Protein 3ISW (pdb70)

Solvent-accessible surface area: 10944 Å² total; per-residue (Å²): 83,25,5,121,112,0,134,29,33,27,86,0,11,105,145,9,68,6,37,73,82,10,111,8,52,6,123,18,117,111,25,45,49,16,3,1,13,0,18,0,77,6,73,16,150,15,126,29,56,16,104,51,96,154,112,9,30,11,6,3,32,4,28,2,106,88,57,28,102,2,71,0,20,0,64,2,49,127,97,79,3,51,123,16,67,26,99,0,62,5,62,80,132,97,16,4,104,84,0,124,27,28,22,61,0,16,105,138,14,72,7,33,85,70,5,92,8,19,0,98,35,133,122,18,54,102,66,19,15,29,1,8,0,38,5,52,10,49,7,111,37,68,71,107,118,98,210,81,44,9,4,5,6,29,3,37,2,125,92,62,33,105,5,67,0,12,0,20,9,89,76,66,82,3,52,116,13,56,27,105,0,62,9,66,69,91,149,167,183,140,197,101,56,57,79,13,120,17,33,15,4,47,14,75,91

Secondary structure (DSSP, 8-state):
--GGG-EEESGGGT-EETTB-EEEEEE-TTT-SEEEEEEEEESS-EEEEEEE-TTS-EEEEEEE-S-EEEEEEEEETTEEPTT-SEEEEEE--/--GGG-EEE-GGGT-EETTB-EEEEEE-BTB-SS-EEEEEEESS-EEEEEEEETTTEEEEEEEE-S-EEEEEEEEETTEEPTTPSEEEEEE---/------EEEEEEEEE---

Nearest PDB structures (foldseek):
  2w0p-assembly1_A  TM=9.866E-01  e=2.275E-15  Homo sapiens
  4p3w-assembly2_B  TM=9.809E-01  e=6.165E-15  Homo sapiens
  2j3s-assembly2_B  TM=9.577E-01  e=4.784E-14  Homo sapiens
  2j3s-assembly1_A  TM=9.585E-01  e=2.384E-13  Homo sapiens
  2bp3-assembly2_B  TM=9.503E-01  e=1.391E-10  Homo sapiens

Radius of gyration: 18.21 Å; Cα contacts (8 Å, |Δi|>4): 568; chains: 3; bounding box: 31×63×41 Å

Structure (mmCIF, N/CA/C/O backbone):
data_3ISW
#
_entry.id   3ISW
#
_cell.length_a   74.152
_cell.length_b   74.152
_cell.length_c   289.063
_cell.angle_alpha   90.000
_cell.angle_beta   90.000
_cell.angle_gamma   120.000
#
_symmetry.space_group_name_H-M   'P 65 2 2'
#
loop_
_entity.id
_entity.type
_entity.pdbx_description
1 polymer Filamin-A
2 polymer 'Cystic fibrosis transmembrane conductance regulator'
3 water water
#
loop_
_atom_site.group_PDB
_atom_site.id
_atom_site.type_symbol
_atom_site.label_atom_id
_atom_site.label_alt_id
_atom_site.label_comp_id
_atom_site.label_asym_id
_atom_site.label_entity_id
_atom_site.label_seq_id
_atom_site.pdbx_PDB_ins_code
_atom_site.Cartn_x
_atom_site.Cartn_y
_atom_site.Cartn_z
_atom_site.occupancy
_atom_site.B_iso_or_equiv
_atom_site.auth_seq_id
_atom_site.auth_comp_id
_atom_site.auth_asym_id
_atom_site.auth_atom_id
_atom_site.pdbx_PDB_model_num
ATOM 1 N N . GLY A 1 6 ? -12.933 -2.170 16.499 1.00 89.91 2236 GLY A N 1
ATOM 2 C CA . GLY A 1 6 ? -12.414 -2.044 15.097 1.00 90.10 2236 GLY A CA 1
ATOM 3 C C . GLY A 1 6 ? -13.398 -2.469 14.002 1.00 89.97 2236 GLY A C 1
ATOM 4 O O . GLY A 1 6 ? -14.413 -3.143 14.277 1.00 89.98 2236 GLY A O 1
ATOM 5 N N . GLY A 1 7 ? -13.090 -2.079 12.757 1.00 89.39 2237 GLY A N 1
ATOM 6 C CA . GLY A 1 7 ? -13.890 -2.450 11.578 1.00 88.11 2237 GLY A CA 1
ATOM 7 C C . GLY A 1 7 ? -14.628 -1.303 10.887 1.00 87.39 2237 GLY A C 1
ATOM 8 O O . GLY A 1 7 ? -14.974 -1.412 9.712 1.00 87.30 2237 GLY A O 1
ATOM 9 N N . ALA A 1 8 ? -14.856 -0.201 11.610 1.00 86.50 2238 ALA A N 1
ATOM 10 C CA . ALA A 1 8 ? -15.662 0.939 11.129 1.00 85.61 2238 ALA A CA 1
ATOM 11 C C . ALA A 1 8 ? -15.225 1.574 9.804 1.00 85.15 2238 ALA A C 1
ATOM 12 O O . ALA A 1 8 ? -16.026 2.229 9.131 1.00 85.36 2238 ALA A O 1
ATOM 14 N N . HIS A 1 9 ? -13.965 1.392 9.433 1.00 84.31 2239 HIS A N 1
ATOM 15 C CA . HIS A 1 9 ? -13.436 2.021 8.244 1.00 83.57 2239 HIS A CA 1
ATOM 16 C C . HIS A 1 9 ? -13.972 1.363 6.968 1.00 82.35 2239 HIS A C 1
ATOM 17 O O . HIS A 1 9 ? -13.846 1.927 5.881 1.00 82.76 2239 HIS A O 1
ATOM 24 N N . LYS A 1 10 ? -14.590 0.191 7.107 1.00 80.59 2240 LYS A N 1
ATOM 25 C CA . LYS A 1 10 ? -15.145 -0.559 5.968 1.00 78.83 2240 LYS A CA 1
ATOM 26 C C . LYS A 1 10 ? -16.638 -0.297 5.758 1.00 77.46 2240 LYS A C 1
ATOM 27 O O . LYS A 1 10 ? -17.313 -0.991 4.986 1.00 77.96 2240 LYS A O 1
ATOM 33 N N . VAL A 1 11 ? -17.150 0.710 6.448 1.00 75.20 2241 VAL A N 1
ATOM 34 C CA . VAL A 1 11 ? -18.555 1.037 6.399 1.00 73.20 2241 VAL A CA 1
ATOM 35 C C . VAL A 1 11 ? -18.726 2.363 5.667 1.00 72.38 2241 VAL A C 1
ATOM 36 O O . VAL A 1 11 ? -17.988 3.307 5.907 1.00 72.64 2241 VAL A O 1
ATOM 40 N N . ARG A 1 12 ? -19.698 2.444 4.774 1.00 71.17 2242 ARG A N 1
ATOM 41 C CA . ARG A 1 12 ? -19.920 3.674 4.017 1.00 69.85 2242 ARG A CA 1
ATOM 42 C C . ARG A 1 12 ? -21.332 4.158 4.195 1.00 68.45 2242 ARG A C 1
ATOM 43 O O . ARG A 1 12 ? -22.234 3.368 4.399 1.00 68.57 2242 ARG A O 1
ATOM 51 N N . ALA A 1 13 ? -21.544 5.454 4.100 1.00 66.93 2243 ALA A N 1
ATOM 52 C CA . ALA A 1 13 ? -22.907 5.938 4.128 1.00 65.63 2243 ALA A CA 1
ATOM 53 C C . ALA A 1 13 ? -23.086 7.035 3.110 1.00 65.05 2243 ALA A C 1
ATOM 54 O O . ALA A 1 13 ? -22.121 7.718 2.759 1.00 64.87 2243 ALA A O 1
ATOM 56 N N . GLY A 1 14 ? -24.314 7.216 2.640 1.00 64.09 2244 GLY A N 1
ATOM 57 C CA . GLY A 1 14 ? -24.590 8.313 1.752 1.00 63.83 2244 GLY A CA 1
ATOM 58 C C . GLY A 1 14 ? -26.054 8.514 1.495 1.00 63.97 2244 GLY A C 1
ATOM 59 O O . GLY A 1 14 ? -26.885 7.663 1.831 1.00 64.21 2244 GLY A O 1
ATOM 60 N N . GLY A 1 15 ? -26.382 9.638 0.879 1.00 63.60 2245 GLY A N 1
ATOM 61 C CA . GLY A 1 15 ? -27.761 9.892 0.571 1.00 63.82 2245 GLY A CA 1
ATOM 62 C C . GLY A 1 15 ? -28.151 11.266 1.027 1.00 64.05 2245 GLY A C 1
ATOM 63 O O . GLY A 1 15 ? -27.434 11.866 1.828 1.00 64.17 2245 GLY A O 1
ATOM 64 N N . PRO A 1 16 ? -29.283 11.776 0.505 1.00 64.35 2246 PRO A N 1
ATOM 65 C CA . PRO A 1 16 ? -29.718 13.167 0.716 1.00 64.99 2246 PRO A CA 1
ATOM 66 C C . PRO A 1 16 ? -29.860 13.595 2.179 1.00 65.21 2246 PRO A C 1
ATOM 67 O O . PRO A 1 16 ? -29.745 14.779 2.476 1.00 65.55 2246 PRO A O 1
ATOM 71 N N . GLY A 1 17 ? -30.101 12.639 3.073 1.00 65.48 2247 GLY A N 1
ATOM 72 C CA . GLY A 1 17 ? -30.267 12.919 4.502 1.00 65.50 2247 GLY A CA 1
ATOM 73 C C . GLY A 1 17 ? -28.950 13.199 5.204 1.00 65.84 2247 GLY A C 1
ATOM 74 O O . GLY A 1 17 ? -28.920 13.566 6.393 1.00 65.67 2247 GLY A O 1
ATOM 75 N N . LEU A 1 18 ? -27.857 13.029 4.472 1.00 65.87 2248 LEU A N 1
ATOM 76 C CA . LEU A 1 18 ? -26.553 13.301 5.019 1.00 66.12 2248 LEU A CA 1
ATOM 77 C C . LEU A 1 18 ? -26.006 14.584 4.419 1.00 66.82 2248 LEU A C 1
ATOM 78 O O . LEU A 1 18 ? -24.801 14.872 4.503 1.00 66.78 2248 LEU A O 1
ATOM 83 N N . GLU A 1 19 ? -26.899 15.359 3.813 1.00 67.49 2249 GLU A N 1
ATOM 84 C CA . GLU A 1 19 ? -26.481 16.558 3.120 1.00 68.62 2249 GLU A CA 1
ATOM 85 C C . GLU A 1 19 ? -27.333 17.772 3.402 1.00 68.18 2249 GLU A C 1
ATOM 86 O O . GLU A 1 19 ? -26.804 18.848 3.624 1.00 68.11 2249 GLU A O 1
ATOM 92 N N . ARG A 1 20 ? -28.644 17.596 3.375 1.00 68.44 2250 ARG A N 1
ATOM 93 C CA . ARG A 1 20 ? -29.577 18.633 3.798 1.00 69.01 2250 ARG A CA 1
ATOM 94 C C . ARG A 1 20 ? -30.861 17.929 4.238 1.00 69.24 2250 ARG A C 1
ATOM 95 O O . ARG A 1 20 ? -31.045 16.755 3.945 1.00 69.33 2250 ARG A O 1
ATOM 103 N N . ALA A 1 21 ? -31.724 18.623 4.972 1.00 69.67 2251 ALA A N 1
ATOM 104 C CA . ALA A 1 21 ? -33.047 18.100 5.310 1.00 70.40 2251 ALA A CA 1
ATOM 105 C C . ALA A 1 21 ? -33.976 19.269 5.539 1.00 71.08 2251 ALA A C 1
ATOM 106 O O . ALA A 1 21 ? -33.558 20.424 5.445 1.00 71.10 2251 ALA A O 1
ATOM 108 N N . GLU A 1 22 ? -35.228 18.982 5.853 1.00 71.87 2252 GLU A N 1
ATOM 109 C CA . GLU A 1 22 ? -36.177 20.056 6.062 1.00 73.84 2252 GLU A CA 1
ATOM 110 C C . GLU A 1 22 ? -37.151 19.704 7.186 1.00 73.19 2252 GLU A C 1
ATOM 111 O O . GLU A 1 22 ? -37.591 18.556 7.304 1.00 73.05 2252 GLU A O 1
ATOM 117 N N . ALA A 1 23 ? -37.462 20.703 8.008 1.00 73.10 2253 ALA A N 1
ATOM 118 C CA . ALA A 1 23 ? -38.266 20.513 9.209 1.00 73.34 2253 ALA A CA 1
ATOM 119 C C . ALA A 1 23 ? -39.619 19.868 8.924 1.00 73.37 2253 ALA A C 1
ATOM 120 O O . ALA A 1 23 ? -40.330 20.280 8.006 1.00 73.70 2253 ALA A O 1
ATOM 122 N N . GLY A 1 24 ? -39.958 18.848 9.713 1.00 73.19 2254 GLY A N 1
ATOM 123 C CA . GLY A 1 24 ? -41.214 18.109 9.557 1.00 72.68 2254 GLY A CA 1
ATOM 124 C C . GLY A 1 24 ? -41.170 17.096 8.420 1.00 72.37 2254 GLY A C 1
ATOM 125 O O . GLY A 1 24 ? -42.073 16.262 8.287 1.00 72.41 2254 GLY A O 1
ATOM 126 N N . VAL A 1 25 ? -40.115 17.151 7.612 1.00 71.48 2255 VAL A N 1
ATOM 127 C CA . VAL A 1 25 ? -40.002 16.283 6.440 1.00 70.99 2255 VAL A CA 1
ATOM 128 C C . VAL A 1 25 ? -38.952 15.191 6.645 1.00 69.86 2255 VAL A C 1
ATOM 129 O O . VAL A 1 25 ? -37.753 15.484 6.760 1.00 69.90 2255 VAL A O 1
ATOM 133 N N . PRO A 1 26 ? -39.402 13.926 6.675 1.00 68.82 2256 PRO A N 1
ATOM 134 C CA . PRO A 1 26 ? -38.515 12.752 6.757 1.00 67.72 2256 PRO A CA 1
ATOM 135 C C . PRO A 1 26 ? -37.349 12.841 5.788 1.00 66.68 2256 PRO A C 1
ATOM 136 O O . PRO A 1 26 ? -37.524 13.210 4.630 1.00 67.05 2256 PRO A O 1
ATOM 140 N N . ALA A 1 27 ? -36.167 12.522 6.277 1.00 65.39 2257 ALA A N 1
ATOM 141 C CA . ALA A 1 27 ? -34.952 12.668 5.514 1.00 64.56 2257 ALA A CA 1
ATOM 142 C C . ALA A 1 27 ? -34.259 11.314 5.540 1.00 63.95 2257 ALA A C 1
ATOM 143 O O . ALA A 1 27 ? -34.245 10.660 6.582 1.00 64.71 2257 ALA A O 1
ATOM 145 N N . GLU A 1 28 ? -33.690 10.890 4.406 1.00 62.54 2258 GLU A N 1
ATOM 146 C CA . GLU A 1 28 ? -33.246 9.498 4.227 1.00 60.44 2258 GLU A CA 1
ATOM 147 C C . GLU A 1 28 ? -31.826 9.397 3.800 1.00 58.52 2258 GLU A C 1
ATOM 148 O O . GLU A 1 28 ? -31.347 10.207 3.054 1.00 58.58 2258 GLU A O 1
ATOM 154 N N . PHE A 1 29 ? -31.143 8.391 4.286 1.00 57.07 2259 PHE A N 1
ATOM 155 C CA . PHE A 1 29 ? -29.864 8.066 3.771 1.00 56.28 2259 PHE A CA 1
ATOM 156 C C . PHE A 1 29 ? -29.692 6.609 3.991 1.00 56.62 2259 PHE A C 1
ATOM 157 O O . PHE A 1 29 ? -30.603 5.982 4.525 1.00 56.71 2259 PHE A O 1
ATOM 165 N N . SER A 1 30 ? -28.568 6.049 3.550 1.00 56.95 2260 SER A N 1
ATOM 166 C CA . SER A 1 30 ? -28.372 4.609 3.640 1.00 57.88 2260 SER A CA 1
ATOM 167 C C . SER A 1 30 ? -26.943 4.272 4.017 1.00 57.53 2260 SER A C 1
ATOM 168 O O . SER A 1 30 ? -26.074 5.121 3.900 1.00 58.05 2260 SER A O 1
ATOM 171 N N . ILE A 1 31 ? -26.710 3.037 4.460 1.00 57.33 2261 ILE A N 1
ATOM 172 C CA . ILE A 1 31 ? -25.424 2.610 5.016 1.00 57.23 2261 ILE A CA 1
ATOM 173 C C . ILE A 1 31 ? -25.061 1.249 4.455 1.00 58.23 2261 ILE A C 1
ATOM 174 O O . ILE A 1 31 ? -25.906 0.369 4.344 1.00 58.31 2261 ILE A O 1
ATOM 179 N N . TRP A 1 32 ? -23.800 1.063 4.110 1.00 59.54 2262 TRP A N 1
ATOM 180 C CA . TRP A 1 32 ? -23.365 -0.196 3.572 1.00 60.80 2262 TRP A CA 1
ATOM 181 C C . TRP A 1 32 ? -22.494 -0.876 4.596 1.00 62.94 2262 TRP A C 1
ATOM 182 O O . TRP A 1 32 ? -21.443 -0.362 4.968 1.00 63.38 2262 TRP A O 1
ATOM 193 N N . THR A 1 33 ? -22.934 -2.053 5.027 1.00 65.64 2263 THR A N 1
ATOM 194 C CA . THR A 1 33 ? -22.338 -2.768 6.154 1.00 68.09 2263 THR A CA 1
ATOM 195 C C . THR A 1 33 ? -21.766 -4.116 5.774 1.00 69.90 2263 THR A C 1
ATOM 196 O O . THR A 1 33 ? -20.943 -4.687 6.508 1.00 71.31 2263 THR A O 1
ATOM 200 N N . ARG A 1 34 ? -22.218 -4.631 4.634 1.00 71.44 2264 ARG A N 1
ATOM 201 C CA . ARG A 1 34 ? -21.885 -5.983 4.166 1.00 72.53 2264 ARG A CA 1
ATOM 202 C C . ARG A 1 34 ? -20.390 -6.238 4.011 1.00 73.34 2264 ARG A C 1
ATOM 203 O O . ARG A 1 34 ? -19.989 -7.330 3.659 1.00 73.94 2264 ARG A O 1
ATOM 211 N N . GLU A 1 35 ? -19.562 -5.237 4.270 1.00 74.65 2265 GLU A N 1
ATOM 212 C CA . GLU A 1 35 ? -18.127 -5.420 4.135 1.00 75.94 2265 GLU A CA 1
ATOM 213 C C . GLU A 1 35 ? -17.450 -5.268 5.498 1.00 76.20 2265 GLU A C 1
ATOM 214 O O . GLU A 1 35 ? -16.228 -5.197 5.593 1.00 76.41 2265 GLU A O 1
ATOM 220 N N . ALA A 1 36 ? -18.262 -5.240 6.553 1.00 76.48 2266 ALA A N 1
ATOM 221 C CA . ALA A 1 36 ? -17.749 -5.161 7.920 1.00 77.12 2266 ALA A CA 1
ATOM 222 C C . ALA A 1 36 ? -18.289 -6.263 8.858 1.00 77.46 2266 ALA A C 1
ATOM 223 O O . ALA A 1 36 ? -17.831 -6.393 10.004 1.00 77.95 2266 ALA A O 1
ATOM 225 N N . GLY A 1 37 ? -19.250 -7.054 8.380 1.00 77.10 2267 GLY A N 1
ATOM 226 C CA . GLY A 1 37 ? -19.736 -8.206 9.143 1.00 76.18 2267 GLY A CA 1
ATOM 227 C C . GLY A 1 37 ? -20.591 -7.815 10.340 1.00 75.46 2267 GLY A C 1
ATOM 228 O O . GLY A 1 37 ? -21.332 -6.820 10.279 1.00 75.98 2267 GLY A O 1
ATOM 229 N N . ALA A 1 38 ? -20.488 -8.602 11.421 1.00 73.79 2268 ALA A N 1
ATOM 230 C CA . ALA A 1 38 ? -21.277 -8.409 12.656 1.00 71.42 2268 ALA A CA 1
ATOM 231 C C . ALA A 1 38 ? -20.807 -7.183 13.430 1.00 69.45 2268 ALA A C 1
ATOM 232 O O . ALA A 1 38 ? -19.637 -6.829 13.350 1.00 69.52 2268 ALA A O 1
ATOM 234 N N . GLY A 1 39 ? -21.704 -6.539 14.169 1.00 66.74 2269 GLY A N 1
ATOM 235 C CA . GLY A 1 39 ? -21.332 -5.371 14.954 1.00 64.11 2269 GLY A CA 1
ATOM 236 C C . GLY A 1 39 ? -22.504 -4.491 15.334 1.00 62.61 2269 GLY A C 1
ATOM 237 O O . GLY A 1 39 ? -23.647 -4.908 15.248 1.00 62.34 2269 GLY A O 1
ATOM 238 N N . GLY A 1 40 ? -22.223 -3.261 15.756 1.00 61.42 2270 GLY A N 1
ATOM 239 C CA . GLY A 1 40 ? -23.271 -2.325 16.140 1.00 60.07 2270 GLY A CA 1
ATOM 240 C C . GLY A 1 40 ? -23.171 -0.991 15.436 1.00 59.32 2270 GLY A C 1
ATOM 241 O O . GLY A 1 40 ? -22.108 -0.396 15.380 1.00 60.09 2270 GLY A O 1
ATOM 242 N N . LEU A 1 41 ? -24.276 -0.525 14.878 1.00 57.97 2271 LEU A N 1
ATOM 243 C CA . LEU A 1 41 ? -24.349 0.813 14.366 1.00 56.50 2271 LEU A CA 1
ATOM 244 C C . LEU A 1 41 ? -24.905 1.657 15.450 1.00 56.14 2271 LEU A C 1
ATOM 245 O O . LEU A 1 41 ? -25.752 1.205 16.199 1.00 57.21 2271 LEU A O 1
ATOM 250 N N . ALA A 1 42 ? -24.468 2.901 15.507 1.00 55.50 2272 ALA A N 1
ATOM 251 C CA . ALA A 1 42 ? -25.083 3.892 16.353 1.00 55.22 2272 ALA A CA 1
ATOM 252 C C . ALA A 1 42 ? -25.343 5.178 15.510 1.00 55.86 2272 ALA A C 1
ATOM 253 O O . ALA A 1 42 ? -24.520 5.601 14.683 1.00 56.25 2272 ALA A O 1
ATOM 255 N N . ILE A 1 43 ? -26.503 5.774 15.693 1.00 55.74 2273 ILE A N 1
ATOM 256 C CA . ILE A 1 43 ? -26.837 6.951 14.965 1.00 56.32 2273 ILE A CA 1
ATOM 257 C C . ILE A 1 43 ? -27.207 7.974 16.013 1.00 57.16 2273 ILE A C 1
ATOM 258 O O . ILE A 1 43 ? -28.042 7.699 16.896 1.00 57.86 2273 ILE A O 1
ATOM 263 N N . ALA A 1 44 ? -26.567 9.143 15.933 1.00 57.31 2274 ALA A N 1
ATOM 264 C CA . ALA A 1 44 ? -26.869 10.255 16.812 1.00 57.04 2274 ALA A CA 1
ATOM 265 C C . ALA A 1 44 ? -27.185 11.460 15.955 1.00 57.50 2274 ALA A C 1
ATOM 266 O O . ALA A 1 44 ? -26.563 11.665 14.906 1.00 58.72 2274 ALA A O 1
ATOM 268 N N . VAL A 1 45 ? -28.141 12.259 16.398 1.00 57.43 2275 VAL A N 1
ATOM 269 C CA . VAL A 1 45 ? -28.537 13.466 15.703 1.00 57.69 2275 VAL A CA 1
ATOM 270 C C . VAL A 1 45 ? -28.506 14.599 16.728 1.00 58.73 2275 VAL A C 1
ATOM 271 O O . VAL A 1 45 ? -29.310 14.624 17.675 1.00 58.23 2275 VAL A O 1
ATOM 275 N N . GLU A 1 46 ? -27.580 15.539 16.523 1.00 59.77 2276 GLU A N 1
ATOM 276 C CA . GLU A 1 46 ? -27.355 16.653 17.452 1.00 60.90 2276 GLU A CA 1
ATOM 277 C C . GLU A 1 46 ? -27.848 18.017 16.909 1.00 60.72 2276 GLU A C 1
ATOM 278 O O . GLU A 1 46 ? -27.587 18.334 15.757 1.00 61.56 2276 GLU A O 1
ATOM 284 N N . GLY A 1 47 ? -28.545 18.813 17.719 1.00 60.13 2277 GLY A N 1
ATOM 285 C CA . GLY A 1 47 ? -29.031 20.103 17.258 1.00 60.13 2277 GLY A CA 1
ATOM 286 C C . GLY A 1 47 ? -30.232 20.649 18.015 1.00 61.17 2277 GLY A C 1
ATOM 287 O O . GLY A 1 47 ? -30.582 20.175 19.085 1.00 61.43 2277 GLY A O 1
ATOM 288 N N . PRO A 1 48 ? -30.870 21.677 17.469 1.00 61.97 2278 PRO A N 1
ATOM 289 C CA . PRO A 1 48 ? -31.931 22.435 18.133 1.00 62.80 2278 PRO A CA 1
ATOM 290 C C . PRO A 1 48 ? -33.154 21.692 18.657 1.00 63.72 2278 PRO A C 1
ATOM 291 O O . PRO A 1 48 ? -33.783 22.178 19.582 1.00 64.15 2278 PRO A O 1
ATOM 295 N N . SER A 1 49 ? -33.543 20.571 18.055 1.00 64.94 2279 SER A N 1
ATOM 296 C CA . SER A 1 49 ? -34.687 19.783 18.581 1.00 65.39 2279 SER A CA 1
ATOM 297 C C . SER A 1 49 ? -34.428 18.298 18.498 1.00 65.52 2279 SER A C 1
ATOM 298 O O . SER A 1 49 ? -33.409 17.874 17.957 1.00 64.92 2279 SER A O 1
ATOM 301 N N . LYS A 1 50 ? -35.345 17.516 19.063 1.00 66.29 2280 LYS A N 1
ATOM 302 C CA . LYS A 1 50 ? -35.236 16.060 19.018 1.00 67.18 2280 LYS A CA 1
ATOM 303 C C . LYS A 1 50 ? -35.509 15.534 17.621 1.00 66.72 2280 LYS A C 1
ATOM 304 O O . LYS A 1 50 ? -36.286 16.144 16.842 1.00 66.57 2280 LYS A O 1
ATOM 310 N N . ALA A 1 51 ? -34.861 14.404 17.327 1.00 66.10 2281 ALA A N 1
ATOM 311 C CA . ALA A 1 51 ? -35.135 13.591 16.135 1.00 65.48 2281 ALA A CA 1
ATOM 312 C C . ALA A 1 51 ? -35.836 12.241 16.421 1.00 65.46 2281 ALA A C 1
ATOM 313 O O . ALA A 1 51 ? -35.491 11.509 17.368 1.00 65.03 2281 ALA A O 1
ATOM 315 N N . GLU A 1 52 ? -36.817 11.919 15.580 1.00 65.35 2282 GLU A N 1
ATOM 316 C CA . GLU A 1 52 ? -37.285 10.546 15.424 1.00 64.84 2282 GLU A CA 1
ATOM 317 C C . GLU A 1 52 ? -36.440 9.884 14.352 1.00 63.53 2282 GLU A C 1
ATOM 318 O O . GLU A 1 52 ? -36.258 10.446 13.283 1.00 63.46 2282 GLU A O 1
ATOM 324 N N . ILE A 1 53 ? -35.946 8.690 14.659 1.00 62.04 2283 ILE A N 1
ATOM 325 C CA . ILE A 1 53 ? -35.063 7.909 13.820 1.00 60.86 2283 ILE A CA 1
ATOM 326 C C . ILE A 1 53 ? -35.615 6.478 13.745 1.00 61.33 2283 ILE A C 1
ATOM 327 O O . ILE A 1 53 ? -36.213 5.999 14.700 1.00 61.17 2283 ILE A O 1
ATOM 332 N N . SER A 1 54 ? -35.432 5.810 12.608 1.00 61.70 2284 SER A N 1
ATOM 333 C CA . SER A 1 54 ? -35.653 4.364 12.523 1.00 62.38 2284 SER A CA 1
ATOM 334 C C . SER A 1 54 ? -34.801 3.785 11.440 1.00 62.42 2284 SER A C 1
ATOM 335 O O . SER A 1 54 ? -34.473 4.477 10.486 1.00 63.01 2284 SER A O 1
ATOM 338 N N . PHE A 1 55 ? -34.417 2.528 11.613 1.00 63.02 2285 PHE A N 1
ATOM 339 C CA . PHE A 1 55 ? -33.736 1.774 10.584 1.00 64.06 2285 PHE A CA 1
ATOM 340 C C . PHE A 1 55 ? -34.755 1.122 9.700 1.00 65.00 2285 PHE A C 1
ATOM 341 O O . PHE A 1 55 ? -35.901 0.894 10.104 1.00 65.77 2285 PHE A O 1
ATOM 349 N N . GLU A 1 56 ? -34.339 0.836 8.477 1.00 66.14 2286 GLU A N 1
ATOM 350 C CA . GLU A 1 56 ? -35.079 -0.060 7.632 1.00 66.89 2286 GLU A CA 1
ATOM 351 C C . GLU A 1 56 ? -34.092 -1.077 7.120 1.00 66.93 2286 GLU A C 1
ATOM 352 O O . GLU A 1 56 ? -33.226 -0.758 6.342 1.00 67.40 2286 GLU A O 1
ATOM 358 N N . ASP A 1 57 ? -34.190 -2.291 7.622 1.00 67.61 2287 ASP A N 1
ATOM 359 C CA . ASP A 1 57 ? -33.274 -3.351 7.261 1.00 68.62 2287 ASP A CA 1
ATOM 360 C C . ASP A 1 57 ? -34.057 -4.323 6.390 1.00 68.53 2287 ASP A C 1
ATOM 361 O O . ASP A 1 57 ? -34.846 -5.095 6.911 1.00 68.28 2287 ASP A O 1
ATOM 366 N N . ARG A 1 58 ? -33.836 -4.293 5.075 1.00 68.85 2288 ARG A N 1
ATOM 367 C CA . ARG A 1 58 ? -34.721 -5.015 4.143 1.00 69.15 2288 ARG A CA 1
ATOM 368 C C . ARG A 1 58 ? -34.075 -6.248 3.467 1.00 69.89 2288 ARG A C 1
ATOM 369 O O . ARG A 1 58 ? -32.886 -6.532 3.680 1.00 69.97 2288 ARG A O 1
ATOM 377 N N . LYS A 1 59 ? -34.860 -6.974 2.664 1.00 70.68 2289 LYS A N 1
ATOM 378 C CA . LYS A 1 59 ? -34.423 -8.267 2.121 1.00 71.74 2289 LYS A CA 1
ATOM 379 C C . LYS A 1 59 ? -33.370 -8.190 1.017 1.00 72.45 2289 LYS A C 1
ATOM 380 O O . LYS A 1 59 ? -32.938 -9.222 0.522 1.00 73.09 2289 LYS A O 1
ATOM 386 N N . ASP A 1 60 ? -32.953 -6.996 0.614 1.00 72.90 2290 ASP A N 1
ATOM 387 C CA . ASP A 1 60 ? -31.784 -6.877 -0.247 1.00 72.99 2290 ASP A CA 1
ATOM 388 C C . ASP A 1 60 ? -30.572 -7.089 0.582 1.00 72.86 2290 ASP A C 1
ATOM 389 O O . ASP A 1 60 ? -29.539 -7.503 0.056 1.00 73.26 2290 ASP A O 1
ATOM 394 N N . GLY A 1 61 ? -30.689 -6.763 1.872 1.00 72.35 2291 GLY A N 1
ATOM 395 C CA . GLY A 1 61 ? -29.524 -6.585 2.737 1.00 71.87 2291 GLY A CA 1
ATOM 396 C C . GLY A 1 61 ? -28.977 -5.174 2.588 1.00 71.22 2291 GLY A C 1
ATOM 397 O O . GLY A 1 61 ? -27.779 -4.920 2.719 1.00 71.49 2291 GLY A O 1
ATOM 398 N N . SER A 1 62 ? -29.862 -4.250 2.268 1.00 70.44 2292 SER A N 1
ATOM 399 C CA . SER A 1 62 ? -29.517 -2.852 2.324 1.00 69.74 2292 SER A CA 1
ATOM 400 C C . SER A 1 62 ? -29.958 -2.377 3.683 1.00 69.11 2292 SER A C 1
ATOM 401 O O . SER A 1 62 ? -30.903 -2.921 4.273 1.00 69.16 2292 SER A O 1
ATOM 404 N N . CYS A 1 63 ? -29.267 -1.366 4.184 1.00 68.54 2293 CYS A N 1
ATOM 405 C CA . CYS A 1 63 ? -29.626 -0.769 5.441 1.00 67.20 2293 CYS A CA 1
ATOM 406 C C . CYS A 1 63 ? -29.973 0.689 5.232 1.00 66.08 2293 CYS A C 1
ATOM 407 O O . CYS A 1 63 ? -29.163 1.468 4.722 1.00 66.45 2293 CYS A O 1
ATOM 410 N N . GLY A 1 64 ? -31.186 1.064 5.618 1.00 64.78 2294 GLY A N 1
ATOM 411 C CA . GLY A 1 64 ? -31.616 2.456 5.508 1.00 63.42 2294 GLY A CA 1
ATOM 412 C C . GLY A 1 64 ? -31.883 3.139 6.836 1.00 62.18 2294 GLY A C 1
ATOM 413 O O . GLY A 1 64 ? -32.343 2.500 7.781 1.00 61.96 2294 GLY A O 1
ATOM 414 N N . VAL A 1 65 ? -31.593 4.438 6.902 1.00 60.70 2295 VAL A N 1
ATOM 415 C CA . VAL A 1 65 ? -31.966 5.261 8.044 1.00 59.30 2295 VAL A CA 1
ATOM 416 C C . VAL A 1 65 ? -32.859 6.402 7.586 1.00 58.82 2295 VAL A C 1
ATOM 417 O O . VAL A 1 65 ? -32.679 6.949 6.515 1.00 58.25 2295 VAL A O 1
ATOM 421 N N . ALA A 1 66 ? -33.837 6.746 8.402 1.00 58.74 2296 ALA A N 1
ATOM 422 C CA . ALA A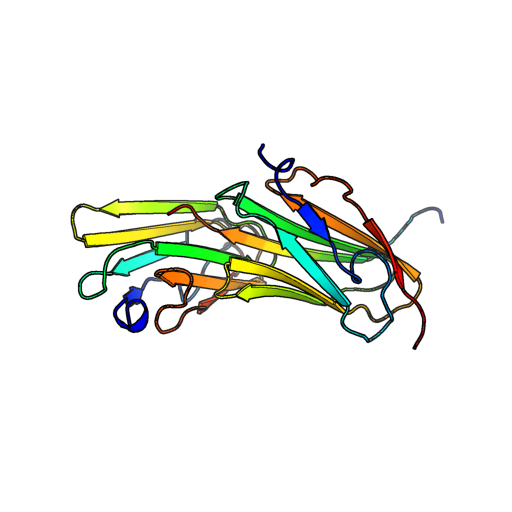 1 66 ? -34.690 7.895 8.130 1.00 58.89 2296 ALA A CA 1
ATOM 423 C C . ALA A 1 66 ? -34.861 8.639 9.438 1.00 59.06 2296 ALA A C 1
ATOM 424 O O . ALA A 1 66 ? -34.947 7.997 10.491 1.00 59.38 2296 ALA A O 1
ATOM 426 N N . TYR A 1 67 ? -34.919 9.967 9.381 1.00 59.03 2297 TYR A N 1
ATOM 427 C CA . TYR A 1 67 ? -35.143 10.772 10.584 1.00 59.87 2297 TYR A CA 1
ATOM 428 C C . TYR A 1 67 ? -35.960 12.035 10.330 1.00 60.56 2297 TYR A C 1
ATOM 429 O O . TYR A 1 67 ? -35.979 12.543 9.221 1.00 60.89 2297 TYR A O 1
ATOM 438 N N . VAL A 1 68 ? -36.619 12.547 11.367 1.00 61.57 2298 VAL A N 1
ATOM 439 C CA . VAL A 1 68 ? -37.481 13.717 11.239 1.00 62.53 2298 VAL A CA 1
ATOM 440 C C . VAL A 1 68 ? -37.244 14.626 12.417 1.00 63.22 2298 VAL A C 1
ATOM 441 O O . VAL A 1 68 ? -37.464 14.232 13.560 1.00 64.00 2298 VAL A O 1
ATOM 445 N N . VAL A 1 69 ? -36.800 15.840 12.140 1.00 64.02 2299 VAL A N 1
ATOM 446 C CA . VAL A 1 69 ? -36.616 16.850 13.165 1.00 64.69 2299 VAL A CA 1
ATOM 447 C C . VAL A 1 69 ? -37.629 17.939 12.916 1.00 65.81 2299 VAL A C 1
ATOM 448 O O . VAL A 1 69 ? -38.042 18.131 11.777 1.00 66.68 2299 VAL A O 1
ATOM 452 N N . GLN A 1 70 ? -38.040 18.661 13.957 1.00 66.97 2300 GLN A N 1
ATOM 453 C CA . GLN A 1 70 ? -39.089 19.667 13.771 1.00 67.63 2300 GLN A CA 1
ATOM 454 C C . GLN A 1 70 ? -38.621 21.117 13.713 1.00 68.01 2300 GLN A C 1
ATOM 455 O O . GLN A 1 70 ? -39.445 22.007 13.504 1.00 68.77 2300 GLN A O 1
ATOM 461 N N . GLU A 1 71 ? -37.317 21.362 13.859 1.00 68.16 2301 GLU A N 1
ATOM 462 C CA . GLU A 1 71 ? -36.797 22.727 13.979 1.00 68.49 2301 GLU A CA 1
ATOM 463 C C . GLU A 1 71 ? -35.655 23.022 13.020 1.00 67.83 2301 GLU A C 1
ATOM 464 O O . GLU A 1 71 ? -34.661 22.298 13.018 1.00 67.85 2301 GLU A O 1
ATOM 470 N N . PRO A 1 72 ? -35.785 24.085 12.198 1.00 67.35 2302 PRO A N 1
ATOM 471 C CA . PRO A 1 72 ? -34.660 24.641 11.406 1.00 66.74 2302 PRO A CA 1
ATOM 472 C C . PRO A 1 72 ? -33.351 24.720 12.190 1.00 66.53 2302 PRO A C 1
ATOM 473 O O . PRO A 1 72 ? -33.385 24.788 13.420 1.00 67.07 2302 PRO A O 1
ATOM 477 N N . GLY A 1 73 ? -32.211 24.704 11.512 1.00 65.71 2303 GLY A N 1
ATOM 478 C CA . GLY A 1 73 ? -30.957 24.931 12.209 1.00 65.98 2303 GLY A CA 1
ATOM 479 C C . GLY A 1 73 ? -29.852 24.029 11.719 1.00 66.73 2303 GLY A C 1
ATOM 480 O O . GLY A 1 73 ? -30.011 23.318 10.740 1.00 67.49 2303 GLY A O 1
ATOM 481 N N . ASP A 1 74 ? -28.716 24.047 12.392 1.00 67.07 2304 ASP A N 1
ATOM 482 C CA . ASP A 1 74 ? -27.625 23.169 11.998 1.00 67.71 2304 ASP A CA 1
ATOM 483 C C . ASP A 1 74 ? -27.429 21.975 12.932 1.00 66.80 2304 ASP A C 1
ATOM 484 O O . ASP A 1 74 ? -27.047 22.110 14.111 1.00 67.03 2304 ASP A O 1
ATOM 489 N N . TYR A 1 75 ? -27.726 20.803 12.383 1.00 65.24 2305 TYR A N 1
ATOM 490 C CA . TYR A 1 75 ? -27.667 19.557 13.120 1.00 62.86 2305 TYR A CA 1
ATOM 491 C C . TYR A 1 75 ? -26.479 18.807 12.634 1.00 62.92 2305 TYR A C 1
ATOM 492 O O . TYR A 1 75 ? -25.867 19.205 11.651 1.00 63.28 2305 TYR A O 1
ATOM 501 N N . GLU A 1 76 ? -26.153 17.723 13.324 1.00 63.27 2306 GLU A N 1
ATOM 502 C CA . GLU A 1 76 ? -25.035 16.873 12.945 1.00 64.06 2306 GLU A CA 1
ATOM 503 C C . GLU A 1 76 ? -25.403 15.419 13.137 1.00 63.51 2306 GLU A C 1
ATOM 504 O O . GLU A 1 76 ? -25.883 15.023 14.199 1.00 64.79 2306 GLU A O 1
ATOM 510 N N . VAL A 1 77 ? -25.167 14.613 12.121 1.00 62.29 2307 VAL A N 1
ATOM 511 C CA . VAL A 1 77 ? -25.578 13.244 12.172 1.00 61.12 2307 VAL A CA 1
ATOM 512 C C . VAL A 1 77 ? -24.348 12.416 12.324 1.00 61.30 2307 VAL A C 1
ATOM 513 O O . VAL A 1 77 ? -23.465 12.454 11.458 1.00 61.39 2307 VAL A O 1
ATOM 517 N N . SER A 1 78 ? -24.266 11.674 13.427 1.00 60.89 2308 SER A N 1
ATOM 518 C CA . SER A 1 78 ? -23.107 10.804 13.629 1.00 60.46 2308 SER A CA 1
ATOM 519 C C . SER A 1 78 ? -23.481 9.412 13.239 1.00 59.59 2308 SER A C 1
ATOM 520 O O . SER A 1 78 ? -24.584 8.967 13.526 1.00 59.58 2308 SER A O 1
ATOM 523 N N . VAL A 1 79 ? -22.557 8.707 12.611 1.00 58.70 2309 VAL A N 1
ATOM 524 C CA . VAL A 1 79 ? -22.756 7.301 12.360 1.00 57.62 2309 VAL A CA 1
ATOM 525 C C . VAL A 1 79 ? -21.512 6.615 12.785 1.00 57.88 2309 VAL A C 1
ATOM 526 O O . VAL A 1 79 ? -20.483 6.784 12.144 1.00 57.70 2309 VAL A O 1
ATOM 530 N N . LYS A 1 80 ? -21.583 5.849 13.872 1.00 58.73 2310 LYS A N 1
ATOM 531 C CA . LYS A 1 80 ? -20.416 5.057 14.279 1.00 59.04 2310 LYS A CA 1
ATOM 532 C C . LYS A 1 80 ? -20.736 3.589 14.278 1.00 59.08 2310 LYS A C 1
ATOM 533 O O . LYS A 1 80 ? -21.880 3.224 14.437 1.00 58.79 2310 LYS A O 1
ATOM 539 N N . PHE A 1 81 ? -19.713 2.778 14.030 1.00 59.90 2311 PHE A N 1
ATOM 540 C CA . PHE A 1 81 ? -19.782 1.326 14.023 1.00 61.05 2311 PHE A CA 1
ATOM 541 C C . PHE A 1 81 ? -18.790 0.878 15.068 1.00 62.99 2311 PHE A C 1
ATOM 542 O O . PHE A 1 81 ? -17.595 1.232 14.970 1.00 63.32 2311 PHE A O 1
ATOM 550 N N . ASN A 1 82 ? -19.285 0.116 16.060 1.00 64.51 2312 ASN A N 1
ATOM 551 C CA . ASN A 1 82 ? -18.492 -0.358 17.193 1.00 65.70 2312 ASN A CA 1
ATOM 552 C C . ASN A 1 82 ? -17.793 0.800 17.878 1.00 66.98 2312 ASN A C 1
ATOM 553 O O . ASN A 1 82 ? -16.588 0.774 18.143 1.00 66.84 2312 ASN A O 1
ATOM 558 N N . GLU A 1 83 ? -18.597 1.825 18.127 1.00 68.67 2313 GLU A N 1
ATOM 559 C CA . GLU A 1 83 ? -18.184 3.068 18.771 1.00 70.66 2313 GLU A CA 1
ATOM 560 C C . GLU A 1 83 ? -17.247 4.005 17.986 1.00 70.66 2313 GLU A C 1
ATOM 561 O O . GLU A 1 83 ? -17.282 5.212 18.212 1.00 70.82 2313 GLU A O 1
ATOM 567 N N . GLU A 1 84 ? -16.467 3.470 17.046 1.00 71.01 2314 GLU A N 1
ATOM 568 C CA . GLU A 1 84 ? -15.649 4.299 16.126 1.00 71.51 2314 GLU A CA 1
ATOM 569 C C . GLU A 1 84 ? -16.511 4.971 15.050 1.00 70.71 2314 GLU A C 1
ATOM 570 O O . GLU A 1 84 ? -17.440 4.345 14.516 1.00 71.33 2314 GLU A O 1
ATOM 576 N N . HIS A 1 85 ? -16.184 6.222 14.715 1.00 69.29 2315 HIS A N 1
ATOM 577 C CA . HIS A 1 85 ? -16.803 6.940 13.585 1.00 67.52 2315 HIS A CA 1
ATOM 578 C C . HIS A 1 85 ? -16.520 6.308 12.243 1.00 67.04 2315 HIS A C 1
ATOM 579 O O . HIS A 1 85 ? -15.414 5.827 12.008 1.00 67.20 2315 HIS A O 1
ATOM 586 N N . ILE A 1 86 ? -17.509 6.314 11.355 1.00 66.21 2316 ILE A N 1
ATOM 587 C CA . ILE A 1 86 ? -17.281 5.804 10.001 1.00 65.67 2316 ILE A CA 1
ATOM 588 C C . ILE A 1 86 ? -16.688 6.937 9.143 1.00 66.13 2316 ILE A C 1
ATOM 589 O O . ILE A 1 86 ? -16.765 8.106 9.538 1.00 66.07 2316 ILE A O 1
ATOM 594 N N . PRO A 1 87 ? -16.071 6.604 7.991 1.00 66.63 2317 PRO A N 1
ATOM 595 C CA . PRO A 1 87 ? -15.538 7.671 7.158 1.00 67.26 2317 PRO A CA 1
ATOM 596 C C . PRO A 1 87 ? -16.546 8.810 6.921 1.00 68.12 2317 PRO A C 1
ATOM 597 O O . PRO A 1 87 ? -17.717 8.557 6.572 1.00 68.08 2317 PRO A O 1
ATOM 601 N N . ASP A 1 88 ? -16.075 10.042 7.153 1.00 68.37 2318 ASP A N 1
ATOM 602 C CA . ASP A 1 88 ? -16.853 11.280 7.000 1.00 68.71 2318 ASP A CA 1
ATOM 603 C C . ASP A 1 88 ? -17.916 11.527 8.061 1.00 68.15 2318 ASP A C 1
ATOM 604 O O . ASP A 1 88 ? -18.804 12.352 7.849 1.00 68.96 2318 ASP A O 1
ATOM 609 N N . SER A 1 89 ? -17.837 10.852 9.202 1.00 67.01 2319 SER A N 1
ATOM 610 C CA . SER A 1 89 ? -18.785 11.132 10.284 1.00 65.63 2319 SER A CA 1
ATOM 611 C C . SER A 1 89 ? -18.045 11.955 11.311 1.00 64.48 2319 SER A C 1
ATOM 612 O O . SER A 1 89 ? -16.883 11.664 11.612 1.00 64.28 2319 SER A O 1
ATOM 615 N N . PRO A 1 90 ? -18.702 12.967 11.885 1.00 63.45 2320 PRO A N 1
ATOM 616 C CA . PRO A 1 90 ? -20.075 13.407 11.735 1.00 63.70 2320 PRO A CA 1
ATOM 617 C C . PRO A 1 90 ? -20.330 14.192 10.465 1.00 64.09 2320 PRO A C 1
ATOM 618 O O . PRO A 1 90 ? -19.370 14.572 9.790 1.00 64.77 2320 PRO A O 1
ATOM 622 N N . PHE A 1 91 ? -21.611 14.451 10.184 1.00 63.58 2321 PHE A N 1
ATOM 623 C CA . PHE A 1 91 ? -22.059 15.018 8.935 1.00 63.76 2321 PHE A CA 1
ATOM 624 C C . PHE A 1 91 ? -22.814 16.304 9.208 1.00 64.46 2321 PHE A C 1
ATOM 625 O O . PHE A 1 91 ? -23.762 16.326 9.985 1.00 64.55 2321 PHE A O 1
ATOM 633 N N . VAL A 1 92 ? -22.450 17.381 8.527 1.00 65.20 2322 VAL A N 1
ATOM 634 C CA . VAL A 1 92 ? -23.082 18.655 8.836 1.00 65.33 2322 VAL A CA 1
ATOM 635 C C . VAL A 1 92 ? -24.359 18.817 8.036 1.00 65.58 2322 VAL A C 1
ATOM 636 O O . VAL A 1 92 ? -24.347 18.823 6.815 1.00 66.24 2322 VAL A O 1
ATOM 640 N N . VAL A 1 93 ? -25.480 18.920 8.711 1.00 65.52 2323 VAL A N 1
ATOM 641 C CA . VAL A 1 93 ? -26.711 18.822 7.979 1.00 66.03 2323 VAL A CA 1
ATOM 642 C C . VAL A 1 93 ? -27.555 20.065 8.255 1.00 67.41 2323 VAL A C 1
ATOM 643 O O . VAL A 1 93 ? -28.130 20.207 9.338 1.00 67.79 2323 VAL A O 1
ATOM 647 N N . PRO A 1 94 ? -27.592 20.990 7.284 1.00 68.47 2324 PRO A N 1
ATOM 648 C CA . PRO A 1 94 ? -28.441 22.187 7.273 1.00 69.50 2324 PRO A CA 1
ATOM 649 C C . PRO A 1 94 ? -29.909 21.834 7.183 1.00 70.52 2324 PRO A C 1
ATOM 650 O O . PRO A 1 94 ? -30.318 21.218 6.215 1.00 71.32 2324 PRO A O 1
ATOM 654 N N . VAL A 1 95 ? -30.713 22.210 8.161 1.00 71.90 2325 VAL A N 1
ATOM 655 C CA . VAL A 1 95 ? -32.114 21.808 8.123 1.00 73.59 2325 VAL A CA 1
ATOM 656 C C . VAL A 1 95 ? -33.005 23.008 7.912 1.00 75.59 2325 VAL A C 1
ATOM 657 O O . VAL A 1 95 ? -33.126 23.846 8.790 1.00 76.64 2325 VAL A O 1
ATOM 661 N N . ALA A 1 96 ? -33.643 23.091 6.758 1.00 77.91 2326 ALA A N 1
ATOM 662 C CA . ALA A 1 96 ? -34.305 24.337 6.374 1.00 80.34 2326 ALA A CA 1
ATOM 663 C C . ALA A 1 96 ? -35.819 24.356 6.645 1.00 81.97 2326 ALA A C 1
ATOM 664 O O . ALA A 1 96 ? -36.422 23.310 6.900 1.00 82.53 2326 ALA A O 1
ATOM 666 N N . SER A 1 97 ? -36.413 25.550 6.603 1.00 83.84 2327 SER A N 1
ATOM 667 C CA . SER A 1 97 ? -37.819 25.752 6.972 1.00 85.75 2327 SER A CA 1
ATOM 668 C C . SER A 1 97 ? -38.817 25.213 5.949 1.00 86.87 2327 SER A C 1
ATOM 669 O O . SER A 1 97 ? -38.508 25.140 4.753 1.00 87.25 2327 SER A O 1
ATOM 672 N N . PRO A 1 98 ? -40.028 24.839 6.414 1.00 87.90 2328 PRO A N 1
ATOM 673 C CA . PRO A 1 98 ? -41.081 24.360 5.495 1.00 88.41 2328 PRO A CA 1
ATOM 674 C C . PRO A 1 98 ? -41.981 25.492 4.955 1.00 88.81 2328 PRO A C 1
ATOM 675 O O . PRO A 1 98 ? -42.268 25.542 3.750 1.00 89.22 2328 PRO A O 1
ATOM 679 N N . GLY B 1 6 ? -40.951 -19.536 1.145 1.00 88.38 2236 GLY B N 1
ATOM 680 C CA . GLY B 1 6 ? -40.301 -20.778 1.682 1.00 88.65 2236 GLY B CA 1
ATOM 681 C C . GLY B 1 6 ? -39.107 -20.463 2.580 1.00 88.45 2236 GLY B C 1
ATOM 682 O O . GLY B 1 6 ? -38.535 -19.372 2.486 1.00 88.48 2236 GLY B O 1
ATOM 683 N N . GLY B 1 7 ? -38.740 -21.409 3.454 1.00 87.98 2237 GLY B N 1
ATOM 684 C CA . GLY B 1 7 ? -37.596 -21.240 4.376 1.00 87.13 2237 GLY B CA 1
ATOM 685 C C . GLY B 1 7 ? -37.896 -20.654 5.764 1.00 86.17 2237 GLY B C 1
ATOM 686 O O . GLY B 1 7 ? -38.001 -21.393 6.749 1.00 86.04 2237 GLY B O 1
ATOM 687 N N . ALA B 1 8 ? -38.021 -19.328 5.833 1.00 85.06 2238 ALA B N 1
ATOM 688 C CA . ALA B 1 8 ? -38.202 -18.601 7.094 1.00 83.99 2238 ALA B CA 1
ATOM 689 C C . ALA B 1 8 ? -39.469 -18.985 7.860 1.00 83.36 2238 ALA B C 1
ATOM 690 O O . ALA B 1 8 ? -39.424 -19.158 9.076 1.00 83.27 2238 ALA B O 1
ATOM 692 N N . HIS B 1 9 ? -40.588 -19.124 7.153 1.00 82.47 2239 HIS B N 1
ATOM 693 C CA . HIS B 1 9 ? -41.882 -19.396 7.796 1.00 81.86 2239 HIS B CA 1
ATOM 694 C C . HIS B 1 9 ? -41.879 -20.714 8.627 1.00 80.23 2239 HIS B C 1
ATOM 695 O O . HIS B 1 9 ? -42.733 -20.920 9.504 1.00 79.82 2239 HIS B O 1
ATOM 702 N N . LYS B 1 10 ? -40.896 -21.574 8.352 1.00 78.29 2240 LYS B N 1
ATOM 703 C CA . LYS B 1 10 ? -40.747 -22.876 9.002 1.00 76.86 2240 LYS B CA 1
ATOM 704 C C . LYS B 1 10 ? -39.939 -22.813 10.309 1.00 74.76 2240 LYS B C 1
ATOM 705 O O . LYS B 1 10 ? -39.805 -23.806 11.038 1.00 74.73 2240 LYS B O 1
ATOM 711 N N . VAL B 1 11 ? -39.401 -21.639 10.611 1.00 72.06 2241 VAL B N 1
ATOM 712 C CA . VAL B 1 11 ? -38.595 -21.461 11.810 1.00 68.78 2241 VAL B CA 1
ATOM 713 C C . VAL B 1 11 ? -39.416 -20.961 12.999 1.00 66.59 2241 VAL B C 1
ATOM 714 O O . VAL B 1 11 ? -40.424 -20.254 12.823 1.00 65.94 2241 VAL B O 1
ATOM 718 N N . ARG B 1 12 ? -38.989 -21.380 14.198 1.00 64.23 2242 ARG B N 1
ATOM 719 C CA . ARG B 1 12 ? -39.674 -21.079 15.471 1.00 61.90 2242 ARG B CA 1
ATOM 720 C C . ARG B 1 12 ? -38.691 -20.585 16.535 1.00 60.23 2242 ARG B C 1
ATOM 721 O O . ARG B 1 12 ? -37.575 -21.133 16.711 1.00 58.52 2242 ARG B O 1
ATOM 729 N N . ALA B 1 13 ? -39.100 -19.536 17.242 1.00 58.94 2243 ALA B N 1
ATOM 730 C CA . ALA B 1 13 ? -38.293 -19.057 18.371 1.00 58.15 2243 ALA B CA 1
ATOM 731 C C . ALA B 1 13 ? -39.123 -18.845 19.602 1.00 57.73 2243 ALA B C 1
ATOM 732 O O . ALA B 1 13 ? -40.319 -18.572 19.503 1.00 57.78 2243 ALA B O 1
ATOM 734 N N . GLY B 1 14 ? -38.475 -18.940 20.763 1.00 57.48 2244 GLY B N 1
ATOM 735 C CA . GLY B 1 14 ? -39.131 -18.623 22.047 1.00 56.50 2244 GLY B CA 1
ATOM 736 C C . GLY B 1 14 ? -38.201 -18.463 23.244 1.00 55.78 2244 GLY B C 1
ATOM 737 O O . GLY B 1 14 ? -37.120 -19.054 23.292 1.00 55.32 2244 GLY B O 1
ATOM 738 N N . GLY B 1 15 ? -38.640 -17.663 24.211 1.00 55.40 2245 GLY B N 1
ATOM 739 C CA . GLY B 1 15 ? -37.866 -17.378 25.405 1.00 55.67 2245 GLY B CA 1
ATOM 740 C C . GLY B 1 15 ? -38.381 -16.135 26.105 1.00 56.25 2245 GLY B C 1
ATOM 741 O O . GLY B 1 15 ? -39.230 -15.401 25.549 1.00 56.33 2245 GLY B O 1
ATOM 742 N N . PRO B 1 16 ? -37.881 -15.886 27.336 1.00 56.18 2246 PRO B N 1
ATOM 743 C CA . PRO B 1 16 ? -38.174 -14.695 28.136 1.00 56.29 2246 PRO B CA 1
ATOM 744 C C . PRO B 1 16 ? -37.641 -13.489 27.386 1.00 56.75 2246 PRO B C 1
ATOM 745 O O . PRO B 1 16 ? -38.328 -12.455 27.282 1.00 56.67 2246 PRO B O 1
ATOM 749 N N . GLY B 1 17 ? -36.430 -13.661 26.848 1.00 56.65 2247 GLY B N 1
ATOM 750 C CA . GLY B 1 17 ? -35.786 -12.673 26.027 1.00 57.96 2247 GLY B CA 1
ATOM 751 C C . GLY B 1 17 ? -36.586 -12.092 24.873 1.00 59.00 2247 GLY B C 1
ATOM 752 O O . GLY B 1 17 ? -36.156 -11.090 24.301 1.00 59.34 2247 GLY B O 1
ATOM 753 N N . LEU B 1 18 ? -37.728 -12.697 24.517 1.00 59.90 2248 LEU B N 1
ATOM 754 C CA . LEU B 1 18 ? -38.565 -12.196 23.423 1.00 60.68 2248 LEU B CA 1
ATOM 755 C C . LEU B 1 18 ? -39.889 -11.645 23.902 1.00 62.46 2248 LEU B C 1
ATOM 756 O O . LEU B 1 18 ? -40.837 -11.490 23.123 1.00 62.66 2248 LEU B O 1
ATOM 761 N N . GLU B 1 19 ? -39.972 -11.330 25.186 1.00 64.59 2249 GLU B N 1
ATOM 762 C CA . GLU B 1 19 ? -41.221 -10.821 25.723 1.00 67.19 2249 GLU B CA 1
ATOM 763 C C . GLU B 1 19 ? -40.994 -9.709 26.726 1.00 67.47 2249 GLU B C 1
ATOM 764 O O . GLU B 1 19 ? -41.776 -8.738 26.731 1.00 68.17 2249 GLU B O 1
ATOM 770 N N . ARG B 1 20 ? -39.948 -9.853 27.559 1.00 67.93 2250 ARG B N 1
ATOM 771 C CA . ARG B 1 20 ? -39.384 -8.747 28.359 1.00 68.67 2250 ARG B CA 1
ATOM 772 C C . ARG B 1 20 ? -37.959 -8.960 28.878 1.00 68.73 2250 ARG B C 1
ATOM 773 O O . ARG B 1 20 ? -37.460 -10.101 28.968 1.00 68.56 2250 ARG B O 1
ATOM 781 N N . ALA B 1 21 ? -37.297 -7.846 29.202 1.00 68.80 2251 ALA B N 1
ATOM 782 C CA . ALA B 1 21 ? -35.946 -7.893 29.767 1.00 69.41 2251 ALA B CA 1
ATOM 783 C C . ALA B 1 21 ? -35.663 -6.824 30.822 1.00 69.89 2251 ALA B C 1
ATOM 784 O O . ALA B 1 21 ? -36.427 -5.869 30.996 1.00 69.95 2251 ALA B O 1
ATOM 786 N N . GLU B 1 22 ? -34.550 -7.006 31.522 1.00 70.52 2252 GLU B N 1
ATOM 787 C CA . GLU B 1 22 ? -34.047 -6.035 32.489 1.00 72.02 2252 GLU B CA 1
ATOM 788 C C . GLU B 1 22 ? -32.741 -5.484 31.992 1.00 70.52 2252 GLU B C 1
ATOM 789 O O . GLU B 1 22 ? -31.866 -6.247 31.537 1.00 71.06 2252 GLU B O 1
ATOM 795 N N . ALA B 1 23 ? -32.588 -4.173 32.124 1.00 69.02 2253 ALA B N 1
ATOM 796 C CA . ALA B 1 23 ? -31.334 -3.523 31.822 1.00 67.67 2253 ALA B CA 1
ATOM 797 C C . ALA B 1 23 ? -30.168 -4.207 32.543 1.00 67.00 2253 ALA B C 1
ATOM 798 O O . ALA B 1 23 ? -30.181 -4.350 33.747 1.00 67.18 2253 ALA B O 1
ATOM 800 N N . GLY B 1 24 ? -29.171 -4.659 31.813 1.00 66.50 2254 GLY B N 1
ATOM 801 C CA . GLY B 1 24 ? -27.973 -5.159 32.449 1.00 66.72 2254 GLY B CA 1
ATOM 802 C C . GLY B 1 24 ? -27.952 -6.658 32.608 1.00 67.13 2254 GLY B C 1
ATOM 803 O O . GLY B 1 24 ? -26.891 -7.266 32.679 1.00 67.06 2254 GLY B O 1
ATOM 804 N N . VAL B 1 25 ? -29.123 -7.271 32.642 1.00 67.53 2255 VAL B N 1
ATOM 805 C CA . VAL B 1 25 ? -29.195 -8.710 32.861 1.00 67.81 2255 VAL B CA 1
ATOM 806 C C . VAL B 1 25 ? -29.556 -9.446 31.559 1.00 67.71 2255 VAL B C 1
ATOM 807 O O . VAL B 1 25 ? -30.461 -9.013 30.857 1.00 67.42 2255 VAL B O 1
ATOM 811 N N . PRO B 1 26 ? -28.820 -10.536 31.230 1.00 67.71 2256 PRO B N 1
ATOM 812 C CA . PRO B 1 26 ? -28.985 -11.302 30.006 1.00 68.10 2256 PRO B CA 1
ATOM 813 C C . PRO B 1 26 ? -30.423 -11.608 29.734 1.00 68.37 2256 PRO B C 1
ATOM 814 O O . PRO B 1 26 ? -31.165 -11.900 30.658 1.00 68.77 2256 PRO B O 1
ATOM 818 N N . ALA B 1 27 ? -30.825 -11.513 28.475 1.00 68.72 2257 ALA B N 1
ATOM 819 C CA . ALA B 1 27 ? -32.169 -11.924 28.086 1.00 68.89 2257 ALA B CA 1
ATOM 820 C C . ALA B 1 27 ? -32.023 -13.059 27.080 1.00 68.93 2257 ALA B C 1
ATOM 821 O O . ALA B 1 27 ? -31.438 -12.885 25.999 1.00 69.36 2257 ALA B O 1
ATOM 823 N N . GLU B 1 28 ? -32.522 -14.232 27.463 1.00 68.50 2258 GLU B N 1
ATOM 824 C CA . GLU B 1 28 ? -32.268 -15.440 26.707 1.00 67.84 2258 GLU B CA 1
ATOM 825 C C . GLU B 1 28 ? -33.499 -15.867 25.926 1.00 66.89 2258 GLU B C 1
ATOM 826 O O . GLU B 1 28 ? -34.648 -15.539 26.280 1.00 66.41 2258 GLU B O 1
ATOM 832 N N . PHE B 1 29 ? -33.228 -16.562 24.825 1.00 65.82 2259 PHE B N 1
ATOM 833 C CA . PHE B 1 29 ? -34.255 -17.264 24.072 1.00 65.11 2259 PHE B CA 1
ATOM 834 C C . PHE B 1 29 ? -33.619 -18.321 23.184 1.00 64.14 2259 PHE B C 1
ATOM 835 O O . PHE B 1 29 ? -32.390 -18.445 23.133 1.00 63.23 2259 PHE B O 1
ATOM 843 N N . SER B 1 30 ? -34.471 -19.091 22.519 1.00 63.82 2260 SER B N 1
ATOM 844 C CA . SER B 1 30 ? -34.035 -20.169 21.633 1.00 63.83 2260 SER B CA 1
ATOM 845 C C . SER B 1 30 ? -34.649 -20.076 20.233 1.00 63.77 2260 SER B C 1
ATOM 846 O O . SER B 1 30 ? -35.721 -19.489 20.028 1.00 62.56 2260 SER B O 1
ATOM 849 N N . ILE B 1 31 ? -33.959 -20.672 19.276 1.00 64.41 2261 ILE B N 1
ATOM 850 C CA . ILE B 1 31 ? -34.501 -20.784 17.952 1.00 66.10 2261 ILE B CA 1
ATOM 851 C C . ILE B 1 31 ? -34.381 -22.221 17.523 1.00 67.37 2261 ILE B C 1
ATOM 852 O O . ILE B 1 31 ? -33.333 -22.853 17.737 1.00 67.19 2261 ILE B O 1
ATOM 857 N N . TRP B 1 32 ? -35.448 -22.719 16.903 1.00 69.33 2262 TRP B N 1
ATOM 858 C CA . TRP B 1 32 ? -35.440 -24.034 16.246 1.00 71.68 2262 TRP B CA 1
ATOM 859 C C . TRP B 1 32 ? -35.692 -23.902 14.744 1.00 73.44 2262 TRP B C 1
ATOM 860 O O . TRP B 1 32 ? -36.728 -23.388 14.312 1.00 72.71 2262 TRP B O 1
ATOM 871 N N . THR B 1 33 ? -34.726 -24.379 13.966 1.00 76.69 2263 THR B N 1
ATOM 872 C CA . THR B 1 33 ? -34.753 -24.294 12.504 1.00 80.04 2263 THR B CA 1
ATOM 873 C C . THR B 1 33 ? -35.414 -25.513 11.893 1.00 82.71 2263 THR B C 1
ATOM 874 O O . THR B 1 33 ? -36.251 -25.373 10.996 1.00 83.21 2263 THR B O 1
ATOM 878 N N . ARG B 1 34 ? -35.020 -26.692 12.398 1.00 85.94 2264 ARG B N 1
ATOM 879 C CA . ARG B 1 34 ? -35.331 -28.017 11.817 1.00 88.85 2264 ARG B CA 1
ATOM 880 C C . ARG B 1 34 ? -36.698 -27.978 11.181 1.00 89.69 2264 ARG B C 1
ATOM 881 O O . ARG B 1 34 ? -37.660 -27.532 11.827 1.00 89.83 2264 ARG B O 1
ATOM 889 N N . GLU B 1 35 ? -36.757 -28.450 9.932 1.00 90.75 2265 GLU B N 1
ATOM 890 C CA . GLU B 1 35 ? -37.926 -28.365 9.022 1.00 91.95 2265 GLU B CA 1
ATOM 891 C C . GLU B 1 35 ? -37.747 -27.261 7.941 1.00 92.09 2265 GLU B C 1
ATOM 892 O O . GLU B 1 35 ? -38.377 -27.313 6.877 1.00 92.36 2265 GLU B O 1
ATOM 898 N N . ALA B 1 36 ? -36.884 -26.278 8.206 1.00 92.28 2266 ALA B N 1
ATOM 899 C CA . ALA B 1 36 ? -36.598 -25.218 7.224 1.00 92.28 2266 ALA B CA 1
ATOM 900 C C . ALA B 1 36 ? -35.482 -25.686 6.336 1.00 92.10 2266 ALA B C 1
ATOM 901 O O . ALA B 1 36 ? -34.839 -26.691 6.643 1.00 92.13 2266 ALA B O 1
ATOM 903 N N . GLY B 1 37 ? -35.238 -24.954 5.250 1.00 91.90 2267 GLY B N 1
ATOM 904 C CA . GLY B 1 37 ? -34.075 -25.219 4.406 1.00 91.62 2267 GLY B CA 1
ATOM 905 C C . GLY B 1 37 ? -32.830 -25.217 5.273 1.00 91.31 2267 GLY B C 1
ATOM 906 O O . GLY B 1 37 ? -32.901 -25.478 6.479 1.00 91.62 2267 GLY B O 1
ATOM 907 N N . ALA B 1 38 ? -31.684 -24.947 4.663 1.00 90.84 2268 ALA B N 1
ATOM 908 C CA . ALA B 1 38 ? -30.472 -24.643 5.425 1.00 90.26 2268 ALA B CA 1
ATOM 909 C C . ALA B 1 38 ? -29.800 -23.398 4.825 1.00 89.63 2268 ALA B C 1
ATOM 910 O O . ALA B 1 38 ? -29.934 -23.107 3.613 1.00 89.62 2268 ALA B O 1
ATOM 912 N N . GLY B 1 39 ? -29.105 -22.643 5.671 1.00 88.24 2269 GLY B N 1
ATOM 913 C CA . GLY B 1 39 ? -28.522 -21.393 5.214 1.00 86.09 2269 GLY B CA 1
ATOM 914 C C . GLY B 1 39 ? -27.975 -20.602 6.368 1.00 84.39 2269 GLY B C 1
ATOM 915 O O . GLY B 1 39 ? -26.892 -20.892 6.862 1.00 84.39 2269 GLY B O 1
ATOM 916 N N . GLY B 1 40 ? -28.729 -19.606 6.814 1.00 82.64 2270 GLY B N 1
ATOM 917 C CA . GLY B 1 40 ? -28.176 -18.660 7.768 1.00 79.94 2270 GLY B CA 1
ATOM 918 C C . GLY B 1 40 ? -29.174 -17.949 8.638 1.00 77.91 2270 GLY B C 1
ATOM 919 O O . GLY B 1 40 ? -30.117 -17.306 8.151 1.00 78.43 2270 GLY B O 1
ATOM 920 N N . LEU B 1 41 ? -28.946 -18.072 9.936 1.00 75.38 2271 LEU B N 1
ATOM 921 C CA . LEU B 1 41 ? -29.758 -17.410 10.931 1.00 72.94 2271 LEU B CA 1
ATOM 922 C C . LEU B 1 41 ? -29.011 -16.177 11.401 1.00 71.30 2271 LEU B C 1
ATOM 923 O O . LEU B 1 41 ? -27.786 -16.204 11.600 1.00 71.08 2271 LEU B O 1
ATOM 928 N N . ALA B 1 42 ? -29.739 -15.088 11.571 1.00 69.05 2272 ALA B N 1
ATOM 929 C CA . ALA B 1 42 ? -29.132 -13.888 12.112 1.00 66.99 2272 ALA B CA 1
ATOM 930 C C . ALA B 1 42 ? -30.119 -13.165 12.983 1.00 65.81 2272 ALA B C 1
ATOM 931 O O . ALA B 1 42 ? -31.335 -13.190 12.747 1.00 65.78 2272 ALA B O 1
ATOM 933 N N . ILE B 1 43 ? -29.578 -12.505 13.990 1.00 64.07 2273 ILE B N 1
ATOM 934 C CA . ILE B 1 43 ? -30.369 -11.928 15.048 1.00 62.43 2273 ILE B CA 1
ATOM 935 C C . ILE B 1 43 ? -29.908 -10.498 15.165 1.00 60.98 2273 ILE B C 1
ATOM 936 O O . ILE B 1 43 ? -28.720 -10.234 15.075 1.00 60.75 2273 ILE B O 1
ATOM 941 N N . ALA B 1 44 ? -30.845 -9.584 15.379 1.00 59.43 2274 ALA B N 1
ATOM 942 C CA . ALA B 1 44 ? -30.532 -8.172 15.502 1.00 58.01 2274 ALA B CA 1
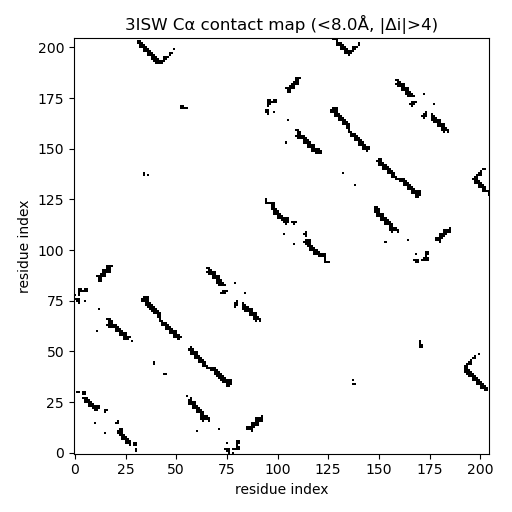ATOM 943 C C . ALA B 1 44 ? -31.402 -7.515 16.570 1.00 57.22 2274 ALA B C 1
ATOM 944 O O . ALA B 1 44 ? -32.568 -7.881 16.728 1.00 57.32 2274 ALA B O 1
ATOM 946 N N . VAL B 1 45 ? -30.840 -6.548 17.300 1.00 55.97 2275 VAL B N 1
ATOM 947 C CA . VAL B 1 45 ? -31.592 -5.817 18.325 1.00 54.85 2275 VAL B CA 1
ATOM 948 C C . VAL B 1 45 ? -31.544 -4.339 18.022 1.00 54.57 2275 VAL B C 1
ATOM 949 O O . VAL B 1 45 ? -30.471 -3.773 17.934 1.00 54.69 2275 VAL B O 1
ATOM 953 N N . GLU B 1 46 ? -32.703 -3.718 17.860 1.00 54.61 2276 GLU B N 1
ATOM 954 C CA . GLU B 1 46 ? -32.785 -2.292 17.563 1.00 55.21 2276 GLU B CA 1
ATOM 955 C C . GLU B 1 46 ? -33.367 -1.561 18.768 1.00 54.83 2276 GLU B C 1
ATOM 956 O O . GLU B 1 46 ? -34.430 -1.908 19.239 1.00 55.20 2276 GLU B O 1
ATOM 962 N N . GLY B 1 47 ? -32.686 -0.540 19.263 1.00 55.18 2277 GLY B N 1
ATOM 963 C CA . GLY B 1 47 ? -33.294 0.365 20.272 1.00 55.74 2277 GLY B CA 1
ATOM 964 C C . GLY B 1 47 ? -32.351 1.381 20.918 1.00 55.97 2277 GLY B C 1
ATOM 965 O O . GLY B 1 47 ? -31.251 1.620 20.430 1.00 56.37 2277 GLY B O 1
ATOM 966 N N . PRO B 1 48 ? -32.742 1.938 22.064 1.00 56.25 2278 PRO B N 1
ATOM 967 C CA . PRO B 1 48 ? -31.995 3.048 22.629 1.00 56.42 2278 PRO B CA 1
ATOM 968 C C . PRO B 1 48 ? -30.625 2.670 23.215 1.00 56.53 2278 PRO B C 1
ATOM 969 O O . PRO B 1 48 ? -30.094 3.415 24.014 1.00 57.26 2278 PRO B O 1
ATOM 973 N N . SER B 1 49 ? -30.044 1.546 22.827 1.00 56.35 2279 SER B N 1
ATOM 974 C CA . SER B 1 49 ? -28.749 1.189 23.359 1.00 56.47 2279 SER B CA 1
ATOM 975 C C . SER B 1 49 ? -28.178 0.003 22.587 1.00 57.01 2279 SER B C 1
ATOM 976 O O . SER B 1 49 ? -28.913 -0.703 21.917 1.00 56.68 2279 SER B O 1
ATOM 979 N N . LYS B 1 50 ? -26.861 -0.162 22.640 1.00 58.04 2280 LYS B N 1
ATOM 980 C CA . LYS B 1 50 ? -26.139 -1.227 21.964 1.00 60.42 2280 LYS B CA 1
ATOM 981 C C . LYS B 1 50 ? -26.577 -2.539 22.580 1.00 61.75 2280 LYS B C 1
ATOM 982 O O . LYS B 1 50 ? -27.094 -2.549 23.696 1.00 62.43 2280 LYS B O 1
ATOM 988 N N . ALA B 1 51 ? -26.349 -3.655 21.895 1.00 63.08 2281 ALA B N 1
ATOM 989 C CA . ALA B 1 51 ? -26.685 -4.936 22.471 1.00 64.39 2281 ALA B CA 1
ATOM 990 C C . ALA B 1 51 ? -25.519 -5.884 22.312 1.00 65.96 2281 ALA B C 1
ATOM 991 O O . ALA B 1 51 ? -24.883 -5.889 21.263 1.00 66.41 2281 ALA B O 1
ATOM 993 N N . GLU B 1 52 ? -25.224 -6.674 23.354 1.00 67.84 2282 GLU B N 1
ATOM 994 C CA . GLU B 1 52 ? -24.171 -7.710 23.284 1.00 69.53 2282 GLU B CA 1
ATOM 995 C C . GLU B 1 52 ? -24.850 -9.062 23.093 1.00 69.82 2282 GLU B C 1
ATOM 996 O O . GLU B 1 52 ? -25.579 -9.528 23.971 1.00 69.77 2282 GLU B O 1
ATOM 1002 N N . ILE B 1 53 ? -24.628 -9.670 21.936 1.00 70.56 2283 ILE B N 1
ATOM 1003 C CA . ILE B 1 53 ? -25.389 -10.827 21.553 1.00 71.74 2283 ILE B CA 1
ATOM 1004 C C . ILE B 1 53 ? -24.435 -11.973 21.439 1.00 74.13 2283 ILE B C 1
ATOM 1005 O O . ILE B 1 53 ? -23.456 -11.892 20.709 1.00 74.31 2283 ILE B O 1
ATOM 1010 N N . SER B 1 54 ? -24.730 -13.037 22.179 1.00 77.14 2284 SER B N 1
ATOM 1011 C CA . SER B 1 54 ? -23.942 -14.245 22.178 1.00 80.20 2284 SER B CA 1
ATOM 1012 C C . SER B 1 54 ? -24.830 -15.349 21.681 1.00 82.53 2284 SER B C 1
ATOM 1013 O O . SER B 1 54 ? -26.037 -15.381 21.938 1.00 82.42 2284 SER B O 1
ATOM 1016 N N . PHE B 1 55 ? -24.186 -16.268 20.987 1.00 85.86 2285 PHE B N 1
ATOM 1017 C CA . PHE B 1 55 ? -24.805 -17.093 19.981 1.00 89.36 2285 PHE B CA 1
ATOM 1018 C C . PHE B 1 55 ? -24.318 -18.476 20.302 1.00 91.41 2285 PHE B C 1
ATOM 1019 O O . PHE B 1 55 ? -23.182 -18.647 20.758 1.00 91.90 2285 PHE B O 1
ATOM 1027 N N . GLU B 1 56 ? -25.164 -19.473 20.094 1.00 93.82 2286 GLU B N 1
ATOM 1028 C CA . GLU B 1 56 ? -24.741 -20.840 20.336 1.00 96.12 2286 GLU B CA 1
ATOM 1029 C C . GLU B 1 56 ? -25.496 -21.848 19.511 1.00 97.09 2286 GLU B C 1
ATOM 1030 O O . GLU B 1 56 ? -26.688 -22.085 19.738 1.00 97.31 2286 GLU B O 1
ATOM 1036 N N . ASP B 1 57 ? -24.795 -22.440 18.548 1.00 98.50 2287 ASP B N 1
ATOM 1037 C CA . ASP B 1 57 ? -25.328 -23.593 17.856 1.00 99.86 2287 ASP B CA 1
ATOM 1038 C C . ASP B 1 57 ? -25.021 -24.832 18.694 1.00 100.41 2287 ASP B C 1
ATOM 1039 O O . ASP B 1 57 ? -23.857 -25.088 19.037 1.00 100.72 2287 ASP B O 1
ATOM 1044 N N . ARG B 1 58 ? -26.078 -25.566 19.050 1.00 100.88 2288 ARG B N 1
ATOM 1045 C CA . ARG B 1 58 ? -25.977 -26.753 19.905 1.00 100.93 2288 ARG B CA 1
ATOM 1046 C C . ARG B 1 58 ? -26.263 -27.943 19.023 1.00 101.61 2288 ARG B C 1
ATOM 1047 O O . ARG B 1 58 ? -27.173 -27.885 18.180 1.00 101.61 2288 ARG B O 1
ATOM 1055 N N . LYS B 1 59 ? -25.478 -29.007 19.200 1.00 102.21 2289 LYS B N 1
ATOM 1056 C CA . LYS B 1 59 ? -25.634 -30.256 18.417 1.00 102.85 2289 LYS B CA 1
ATOM 1057 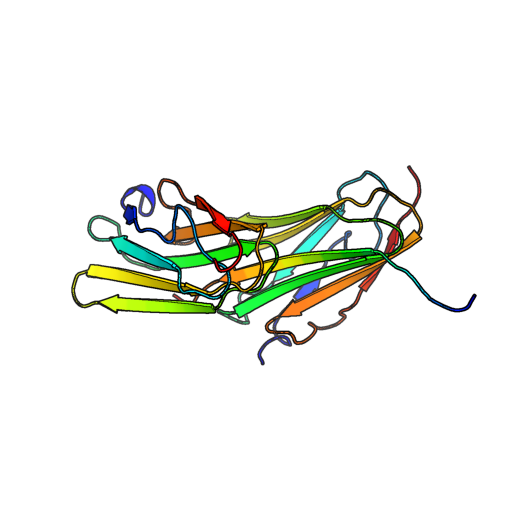C C . LYS B 1 59 ? -27.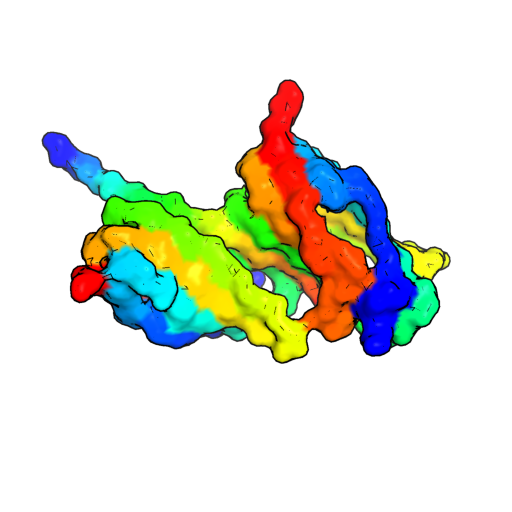055 -30.884 18.544 1.00 102.53 2289 LYS B C 1
ATOM 1058 O O . LYS B 1 59 ? -27.202 -32.107 18.739 1.00 102.50 2289 LYS B O 1
ATOM 1064 N N . ASP B 1 60 ? -28.081 -30.030 18.417 1.00 101.81 2290 ASP B N 1
ATOM 1065 C CA . ASP B 1 60 ? -29.483 -30.401 18.599 1.00 100.89 2290 ASP B CA 1
ATOM 1066 C C . ASP B 1 60 ? -30.324 -29.937 17.416 1.00 99.86 2290 ASP B C 1
ATOM 1067 O O . ASP B 1 60 ? -31.548 -30.097 17.438 1.00 100.03 2290 ASP B O 1
ATOM 1072 N N . GLY B 1 61 ? -29.690 -29.353 16.394 1.00 98.33 2291 GLY B N 1
ATOM 1073 C CA . GLY B 1 61 ? -30.434 -28.624 15.343 1.00 96.15 2291 GLY B CA 1
ATOM 1074 C C . GLY B 1 61 ? -31.249 -27.476 15.951 1.00 94.48 2291 GLY B C 1
ATOM 1075 O O . GLY B 1 61 ? -32.249 -27.004 15.377 1.00 94.54 2291 GLY B O 1
ATOM 1076 N N . SER B 1 62 ? -30.823 -27.053 17.141 1.00 92.23 2292 SER B N 1
ATOM 1077 C CA . SER B 1 62 ? -31.470 -25.994 17.878 1.00 89.91 2292 SER B CA 1
ATOM 1078 C C . SER B 1 62 ? -30.406 -24.990 18.236 1.00 88.08 2292 SER B C 1
ATOM 1079 O O . SER B 1 62 ? -29.239 -25.341 18.510 1.00 87.76 2292 SER B O 1
ATOM 1082 N N . CYS B 1 63 ? -30.811 -23.735 18.269 1.00 85.44 2293 CYS B N 1
ATOM 1083 C CA . CYS B 1 63 ? -29.854 -22.708 18.535 1.00 83.39 2293 CYS B CA 1
ATOM 1084 C C . CYS B 1 63 ? -30.328 -21.806 19.650 1.00 81.37 2293 CYS B C 1
ATOM 1085 O O . CYS B 1 63 ? -31.520 -21.449 19.709 1.00 81.04 2293 CYS B O 1
ATOM 1088 N N . GLY B 1 64 ? -29.379 -21.432 20.514 1.00 79.06 2294 GLY B N 1
ATOM 1089 C CA . GLY B 1 64 ? -29.659 -20.635 21.720 1.00 76.47 2294 GLY B CA 1
ATOM 1090 C C . GLY B 1 64 ? -28.973 -19.287 21.838 1.00 74.50 2294 GLY B C 1
ATOM 1091 O O . GLY B 1 64 ? -27.771 -19.154 21.587 1.00 74.77 2294 GLY B O 1
ATOM 1092 N N . VAL B 1 65 ? -29.742 -18.293 22.266 1.00 72.27 2295 VAL B N 1
ATOM 1093 C CA . VAL B 1 65 ? -29.310 -16.907 22.221 1.00 70.32 2295 VAL B CA 1
ATOM 1094 C C . VAL B 1 65 ? -29.462 -16.188 23.559 1.00 69.39 2295 VAL B C 1
ATOM 1095 O O . VAL B 1 65 ? -30.425 -16.437 24.300 1.00 70.13 2295 VAL B O 1
ATOM 1099 N N . ALA B 1 66 ? -28.512 -15.301 23.861 1.00 67.32 2296 ALA B N 1
ATOM 1100 C CA . ALA B 1 66 ? -28.614 -14.398 24.996 1.00 64.89 2296 ALA B CA 1
ATOM 1101 C C . ALA B 1 66 ? -27.993 -13.058 24.614 1.00 64.05 2296 ALA B C 1
ATOM 1102 O O . ALA B 1 66 ? -26.925 -13.011 23.994 1.00 63.94 2296 ALA B O 1
ATOM 1104 N N . TYR B 1 67 ? -28.647 -11.970 24.992 1.00 62.38 2297 TYR B N 1
ATOM 1105 C CA . TYR B 1 67 ? -28.094 -10.650 24.765 1.00 61.27 2297 TYR B CA 1
ATOM 1106 C C . TYR B 1 67 ? -28.237 -9.718 25.976 1.00 62.17 2297 TYR B C 1
ATOM 1107 O O . TYR B 1 67 ? -29.156 -9.873 26.777 1.00 62.40 2297 TYR B O 1
ATOM 1116 N N . VAL B 1 68 ? -27.360 -8.722 26.082 1.00 62.76 2298 VAL B N 1
ATOM 1117 C CA . VAL B 1 68 ? -27.492 -7.727 27.149 1.00 63.71 2298 VAL B CA 1
ATOM 1118 C C . VAL B 1 68 ? -27.722 -6.321 26.599 1.00 63.73 2298 VAL B C 1
ATOM 1119 O O . VAL B 1 68 ? -27.000 -5.890 25.719 1.00 64.59 2298 VAL B O 1
ATOM 1123 N N . VAL B 1 69 ? -28.694 -5.593 27.116 1.00 63.53 2299 VAL B N 1
ATOM 1124 C CA . VAL B 1 69 ? -28.733 -4.161 26.830 1.00 63.85 2299 VAL B CA 1
ATOM 1125 C C . VAL B 1 69 ? -28.602 -3.334 28.112 1.00 64.39 2299 VAL B C 1
ATOM 1126 O O . VAL B 1 69 ? -28.977 -3.814 29.168 1.00 65.26 2299 VAL B O 1
ATOM 1130 N N . GLN B 1 70 ? -28.089 -2.102 28.042 1.00 64.74 2300 GLN B N 1
ATOM 1131 C CA . GLN B 1 70 ? -27.884 -1.317 29.273 1.00 64.63 2300 GLN B CA 1
ATOM 1132 C C . GLN B 1 70 ? -28.909 -0.236 29.587 1.00 65.14 2300 GLN B C 1
ATOM 1133 O O . GLN B 1 70 ? -28.848 0.327 30.663 1.00 65.88 2300 GLN B O 1
ATOM 1139 N N . GLU B 1 71 ? -29.845 0.058 28.687 1.00 65.80 2301 GLU B N 1
ATOM 1140 C CA . GLU B 1 71 ? -30.786 1.177 28.892 1.00 66.85 2301 GLU B CA 1
ATOM 1141 C C . GLU B 1 71 ? -32.237 0.754 28.900 1.00 66.42 2301 GLU B C 1
ATOM 1142 O O . GLU B 1 71 ? -32.676 0.119 27.957 1.00 66.14 2301 GLU B O 1
ATOM 1148 N N . PRO B 1 72 ? -32.998 1.130 29.949 1.00 66.59 2302 PRO B N 1
ATOM 1149 C CA . PRO B 1 72 ? -34.456 0.971 29.915 1.00 66.48 2302 PRO B CA 1
ATOM 1150 C C . PRO B 1 72 ? -35.003 1.572 28.637 1.00 66.33 2302 PRO B C 1
ATOM 1151 O O . PRO B 1 72 ? -34.333 2.405 28.056 1.00 66.52 2302 PRO B O 1
ATOM 1155 N N . GLY B 1 73 ? -36.195 1.144 28.207 1.00 66.40 2303 GLY B N 1
ATOM 1156 C CA . GLY B 1 73 ? -36.903 1.710 27.042 1.00 65.74 2303 GLY B CA 1
ATOM 1157 C C . GLY B 1 73 ? -37.453 0.564 26.224 1.00 65.53 2303 GLY B C 1
ATOM 1158 O O . GLY B 1 73 ? -37.345 -0.577 26.660 1.00 65.61 2303 GLY B O 1
ATOM 1159 N N . ASP B 1 74 ? -38.015 0.852 25.041 1.00 65.21 2304 ASP B N 1
ATOM 1160 C CA . ASP B 1 74 ? -38.505 -0.193 24.104 1.00 64.52 2304 ASP B CA 1
ATOM 1161 C C . ASP B 1 74 ? -37.519 -0.637 23.037 1.00 62.73 2304 ASP B C 1
ATOM 1162 O O . ASP B 1 74 ? -37.008 0.180 22.303 1.00 63.27 2304 ASP B O 1
ATOM 1167 N N . TYR B 1 75 ? -37.287 -1.936 22.933 1.00 60.63 2305 TYR B N 1
ATOM 1168 C CA . TYR B 1 75 ? -36.460 -2.492 21.866 1.00 58.50 2305 TYR B CA 1
ATOM 1169 C C . TYR B 1 75 ? -37.223 -3.418 20.904 1.00 57.60 2305 TYR B C 1
ATOM 1170 O O . TYR B 1 75 ? -38.406 -3.764 21.108 1.00 57.24 2305 TYR B O 1
ATOM 1179 N N . GLU B 1 76 ? -36.519 -3.816 19.851 1.00 55.89 2306 GLU B N 1
ATOM 1180 C CA . GLU B 1 76 ? -37.050 -4.734 18.893 1.00 54.81 2306 GLU B CA 1
ATOM 1181 C C . GLU B 1 76 ? -36.074 -5.827 18.567 1.00 54.45 2306 GLU B C 1
ATOM 1182 O O . GLU B 1 76 ? -35.002 -5.574 18.03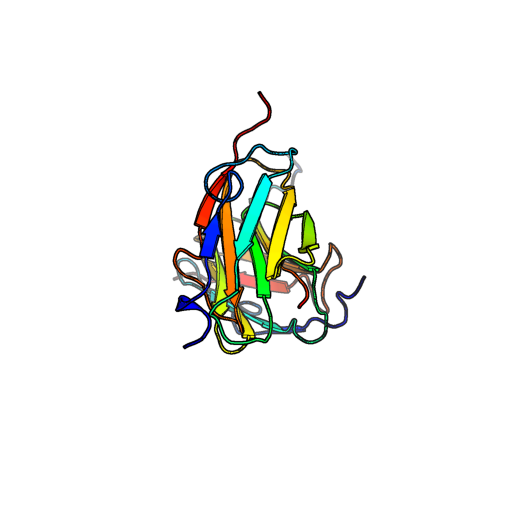6 1.00 54.62 2306 GLU B O 1
ATOM 1188 N N . VAL B 1 77 ? -36.428 -7.053 18.915 1.00 53.87 2307 VAL B N 1
ATOM 1189 C CA . VAL B 1 77 ? -35.517 -8.123 18.640 1.00 53.84 2307 VAL B CA 1
ATOM 1190 C C . VAL B 1 77 ? -36.019 -8.796 17.400 1.00 54.71 2307 VAL B C 1
ATOM 1191 O O . VAL B 1 77 ? -37.231 -8.962 17.220 1.00 55.55 2307 VAL B O 1
ATOM 1195 N N . SER B 1 78 ? -35.104 -9.162 16.520 1.00 54.75 2308 SER B N 1
ATOM 1196 C CA . SER B 1 78 ? -35.544 -9.729 15.281 1.00 55.00 2308 SER B CA 1
ATOM 1197 C C . SER B 1 78 ? -34.684 -10.925 14.945 1.00 55.42 2308 SER B C 1
ATOM 1198 O O . SER B 1 78 ? -33.476 -10.947 15.234 1.00 55.56 2308 SER B O 1
ATOM 1201 N N . VAL B 1 79 ? -35.340 -11.953 14.416 1.00 55.92 2309 VAL B N 1
ATOM 1202 C CA . VAL B 1 79 ? -34.659 -13.176 14.025 1.00 56.49 2309 VAL B CA 1
ATOM 1203 C C . VAL B 1 79 ? -35.018 -13.384 12.565 1.00 57.58 2309 VAL B C 1
ATOM 1204 O O . VAL B 1 79 ? -36.179 -13.225 12.174 1.00 57.29 2309 VAL B O 1
ATOM 1208 N N . LYS B 1 80 ? -33.998 -13.698 11.773 1.00 58.80 2310 LYS B N 1
ATOM 1209 C CA . LYS B 1 80 ? -34.115 -13.742 10.333 1.00 60.31 2310 LYS B CA 1
ATOM 1210 C C . LYS B 1 80 ? -33.403 -14.959 9.828 1.00 61.33 2310 LYS B C 1
ATOM 1211 O O . LYS B 1 80 ? -32.271 -15.287 10.247 1.00 60.71 2310 LYS B O 1
ATOM 1217 N N . PHE B 1 81 ? -34.094 -15.633 8.925 1.00 63.28 2311 PHE B N 1
ATOM 1218 C CA . PHE B 1 81 ? -33.540 -16.760 8.226 1.00 65.66 2311 PHE B CA 1
ATOM 1219 C C . PHE B 1 81 ? -33.436 -16.336 6.775 1.00 67.15 2311 PHE B C 1
ATOM 1220 O O . PHE B 1 81 ? -34.435 -15.864 6.166 1.00 67.10 2311 PHE B O 1
ATOM 1228 N N . ASN B 1 82 ? -32.222 -16.485 6.237 1.00 68.72 2312 ASN B N 1
ATOM 1229 C CA . ASN B 1 82 ? -31.879 -15.967 4.906 1.00 70.42 2312 ASN B CA 1
ATOM 1230 C C . ASN B 1 82 ? -32.389 -14.546 4.674 1.00 71.48 2312 ASN B C 1
ATOM 1231 O O . ASN B 1 82 ? -33.069 -14.254 3.688 1.00 71.96 2312 ASN B O 1
ATOM 1236 N N . GLU B 1 83 ? -32.068 -13.683 5.631 1.00 72.44 2313 GLU B N 1
ATOM 1237 C CA . GLU B 1 83 ? -32.341 -12.260 5.553 1.00 73.74 2313 GLU B CA 1
ATOM 1238 C C . GLU B 1 83 ? -33.815 -11.928 5.567 1.00 73.29 2313 GLU B C 1
ATOM 1239 O O . GLU B 1 83 ? -34.197 -10.783 5.303 1.00 73.73 2313 GLU B O 1
ATOM 1245 N N . GLU B 1 84 ? -34.647 -12.900 5.941 1.00 73.21 2314 GLU B N 1
ATOM 1246 C CA . GLU B 1 84 ? -36.026 -12.538 6.284 1.00 73.37 2314 GLU B CA 1
ATOM 1247 C C . GLU B 1 84 ? -36.690 -13.109 7.551 1.00 72.31 2314 GLU B C 1
ATOM 1248 O O . GLU B 1 84 ? -36.358 -14.198 8.029 1.00 71.94 2314 GLU B O 1
ATOM 1254 N N . HIS B 1 85 ? -37.643 -12.332 8.064 1.00 71.35 2315 HIS B N 1
ATOM 1255 C CA . HIS B 1 85 ? -38.233 -12.543 9.376 1.00 70.66 2315 HIS B CA 1
ATO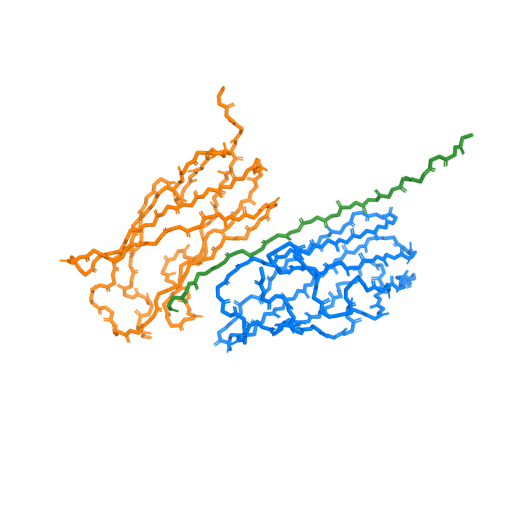M 1256 C C . HIS B 1 85 ? -38.975 -13.848 9.516 1.00 69.97 2315 HIS B C 1
ATOM 1257 O O . HIS B 1 85 ? -39.880 -14.157 8.730 1.00 70.65 2315 HIS B O 1
ATOM 1264 N N . ILE B 1 86 ? -38.626 -14.595 10.549 1.00 68.38 2316 ILE B N 1
ATOM 1265 C CA . ILE B 1 86 ? -39.412 -15.740 10.943 1.00 67.14 2316 ILE B CA 1
ATOM 1266 C C . ILE B 1 86 ? -40.752 -15.262 11.505 1.00 67.18 2316 ILE B C 1
ATOM 1267 O O . ILE B 1 86 ? -40.947 -14.054 11.675 1.00 67.00 2316 ILE B O 1
ATOM 1272 N N . PRO B 1 87 ? -41.706 -16.191 11.736 1.00 67.39 2317 PRO B N 1
ATOM 1273 C CA . PRO B 1 87 ? -42.994 -15.729 12.246 1.00 67.39 2317 PRO B CA 1
ATOM 1274 C C . PRO B 1 87 ? -42.812 -14.976 13.562 1.00 67.60 2317 PRO B C 1
ATOM 1275 O O . PRO B 1 87 ? -42.093 -15.443 14.460 1.00 67.26 2317 PRO B O 1
ATOM 1279 N N . ASP B 1 88 ? -43.428 -13.799 13.644 1.00 67.68 2318 ASP B N 1
ATOM 1280 C CA . ASP B 1 88 ? -43.416 -13.002 14.863 1.00 67.83 2318 ASP B CA 1
ATOM 1281 C C . ASP B 1 88 ? -42.220 -12.034 15.001 1.00 67.56 2318 ASP B C 1
ATOM 1282 O O . ASP B 1 88 ? -42.219 -11.162 15.895 1.00 67.87 2318 ASP B O 1
ATOM 1287 N N . SER B 1 89 ? -41.219 -12.189 14.128 1.00 65.97 2319 SER B N 1
ATOM 1288 C CA . SER B 1 89 ? -40.096 -11.276 14.065 1.00 64.62 2319 SER B CA 1
ATOM 1289 C C . SER B 1 89 ? -40.583 -10.022 13.366 1.00 64.06 2319 SER B C 1
ATOM 1290 O O . SER B 1 89 ? -41.262 -10.118 12.362 1.00 65.12 2319 SER B O 1
ATOM 1293 N N . PRO B 1 90 ? -40.293 -8.831 13.904 1.00 63.19 2320 PRO B N 1
ATOM 1294 C CA . PRO B 1 90 ? -39.563 -8.506 15.122 1.00 62.13 2320 PRO B CA 1
ATOM 1295 C C . PRO B 1 90 ? -40.455 -8.556 16.353 1.00 61.42 2320 PRO B C 1
ATOM 1296 O O . PRO B 1 90 ? -41.654 -8.304 16.290 1.00 60.76 2320 PRO B O 1
ATOM 1300 N N . PHE B 1 91 ? -39.843 -8.861 17.474 1.00 61.22 2321 PHE B N 1
ATOM 1301 C CA . PHE B 1 91 ? -40.554 -8.975 18.701 1.00 61.40 2321 PHE B CA 1
ATOM 1302 C C . PHE B 1 91 ? -40.379 -7.679 19.439 1.00 61.85 2321 PHE B C 1
ATOM 1303 O O . PHE B 1 91 ? -39.254 -7.311 19.743 1.00 62.20 2321 PHE B O 1
ATOM 1311 N N . VAL B 1 92 ? -41.486 -6.992 19.709 1.00 62.17 2322 VAL B N 1
ATOM 1312 C CA . VAL B 1 92 ? -41.499 -5.804 20.554 1.00 62.73 2322 VAL B CA 1
ATOM 1313 C C . VAL B 1 92 ? -41.190 -6.190 21.989 1.00 63.01 2322 VAL B C 1
ATOM 1314 O O . VAL B 1 92 ? -42.056 -6.706 22.663 1.00 63.33 2322 VAL B O 1
ATOM 1318 N N . VAL B 1 93 ? -39.988 -5.890 22.469 1.00 63.66 2323 VAL B N 1
ATOM 1319 C CA . VAL B 1 93 ? -39.550 -6.318 23.799 1.00 64.43 2323 VAL B CA 1
ATOM 1320 C C . VAL B 1 93 ? -39.210 -5.153 24.746 1.00 65.85 2323 VAL B C 1
ATOM 1321 O O . VAL B 1 93 ? -38.213 -4.482 24.527 1.00 65.91 2323 VAL B O 1
ATOM 1325 N N . PRO B 1 94 ? -40.032 -4.889 25.795 1.00 67.33 2324 PRO B N 1
ATOM 1326 C CA . PRO B 1 94 ? -39.738 -3.747 26.688 1.00 68.77 2324 PRO B CA 1
ATOM 1327 C C . PRO B 1 94 ? -38.628 -4.034 27.716 1.00 70.13 2324 PRO B C 1
ATOM 1328 O O . PRO B 1 94 ? -38.539 -5.144 28.227 1.00 71.03 2324 PRO B O 1
ATOM 1332 N N . VAL B 1 95 ? -37.792 -3.045 28.022 1.00 71.82 2325 VAL B N 1
ATOM 1333 C CA . VAL B 1 95 ? -36.746 -3.199 29.050 1.00 73.38 2325 VAL B CA 1
ATOM 1334 C C . VAL B 1 95 ? -37.006 -2.243 30.215 1.00 75.40 2325 VAL B C 1
ATOM 1335 O O . VAL B 1 95 ? -37.172 -1.040 30.011 1.00 75.62 2325 VAL B O 1
ATOM 1339 N N . ALA B 1 96 ? -37.065 -2.785 31.4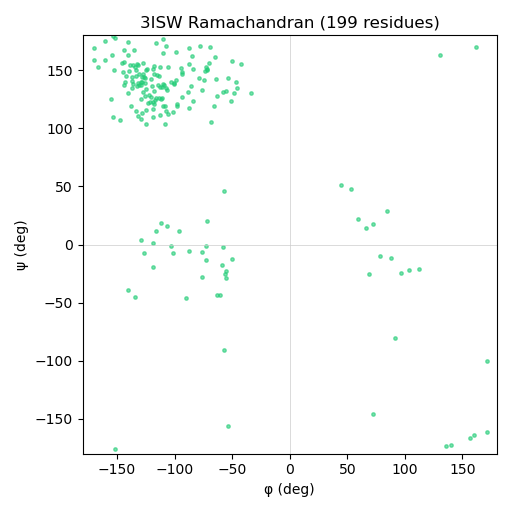30 1.00 77.99 2326 ALA B N 1
ATOM 1340 C CA . ALA B 1 96 ? -37.209 -1.971 32.634 1.00 80.52 2326 ALA B CA 1
ATOM 1341 C C . ALA B 1 96 ? -35.915 -2.003 33.449 1.00 82.48 2326 ALA B C 1
ATOM 1342 O O . ALA B 1 96 ? -35.049 -2.857 33.205 1.00 82.67 2326 ALA B O 1
ATOM 1344 N N . SER B 1 97 ? -35.785 -1.070 34.404 1.00 85.14 2327 SER B N 1
ATOM 1345 C CA . SER B 1 97 ? -34.5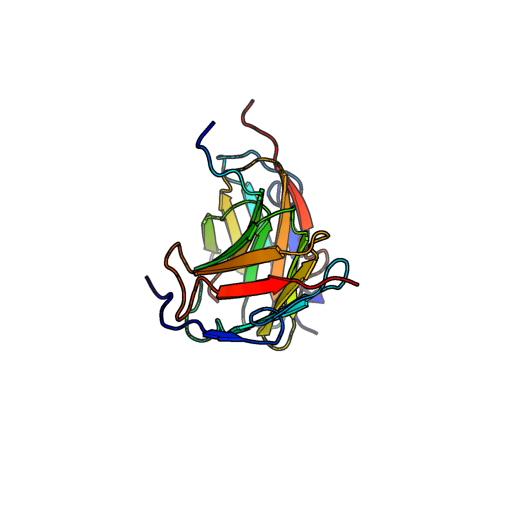57 -0.910 35.236 1.00 87.32 2327 SER B CA 1
ATOM 1346 C C . SER B 1 97 ? -34.366 -2.061 36.231 1.00 89.24 2327 SER B C 1
ATOM 1347 O O . SER B 1 97 ? -35.341 -2.726 36.605 1.00 89.36 2327 SER B O 1
ATOM 1350 N N . PRO B 1 98 ? -33.111 -2.299 36.679 1.00 91.32 2328 PRO B N 1
ATOM 1351 C CA . PRO B 1 98 ? -32.916 -3.309 37.744 1.00 92.72 2328 PRO B CA 1
ATOM 1352 C C . PRO B 1 98 ? -33.804 -3.024 38.981 1.00 93.95 2328 PRO B C 1
ATOM 1353 O O . PRO B 1 98 ? -34.026 -1.845 39.329 1.00 94.05 2328 PRO B O 1
ATOM 1357 N N . SER B 1 99 ? -34.310 -4.093 39.614 1.00 95.00 2329 SER B N 1
ATOM 1358 C CA . SER B 1 99 ? -35.252 -3.999 40.752 1.00 95.69 2329 SER B CA 1
ATOM 1359 C C . SER B 1 99 ? -34.667 -3.209 41.923 1.00 95.90 2329 SER B C 1
ATOM 1360 O O . SER B 1 99 ? -33.476 -3.335 42.225 1.00 96.26 2329 SER B O 1
ATOM 1363 N N . PRO C 2 1 ? -23.965 33.976 31.239 1.00 80.15 5 PRO C N 1
ATOM 1364 C CA . PRO C 2 1 ? -24.462 32.619 30.877 1.00 79.94 5 PRO C CA 1
ATOM 1365 C C . PRO C 2 1 ? -23.765 32.033 29.615 1.00 79.12 5 PRO C C 1
ATOM 1366 O O . PRO C 2 1 ? -24.040 32.501 28.489 1.00 79.00 5 PRO C O 1
ATOM 1370 N N . LEU C 2 2 ? -22.903 31.019 29.802 1.00 77.52 6 LEU C N 1
ATOM 1371 C CA . LEU C 2 2 ? -21.935 30.613 28.751 1.00 76.12 6 LEU C CA 1
ATOM 1372 C C . LEU C 2 2 ? -22.011 29.198 28.163 1.00 75.55 6 LEU C C 1
ATOM 1373 O O . LEU C 2 2 ? -21.178 28.825 27.323 1.00 75.68 6 LEU C O 1
ATOM 1378 N N . GLU C 2 3 ? -22.975 28.410 28.617 1.00 74.68 7 GLU C N 1
ATOM 1379 C CA . GLU C 2 3 ? -23.161 27.026 28.153 1.00 73.99 7 GLU C CA 1
ATOM 1380 C C . GLU C 2 3 ? -23.744 26.906 26.753 1.00 73.24 7 GLU C C 1
ATOM 1381 O O . GLU C 2 3 ? -24.526 27.780 26.333 1.00 72.89 7 GLU C O 1
ATOM 1387 N N . LYS C 2 4 ? -23.360 25.819 26.056 1.00 72.32 8 LYS C N 1
ATOM 1388 C CA . LYS C 2 4 ? -24.058 25.312 24.847 1.00 71.28 8 LYS C CA 1
ATOM 1389 C C . LYS C 2 4 ? -25.001 24.166 25.250 1.00 70.13 8 LYS C C 1
ATOM 1390 O O . LYS C 2 4 ? -24.572 23.166 25.820 1.00 69.71 8 LYS C O 1
ATOM 1396 N N . ALA C 2 5 ? -26.285 24.319 24.976 1.00 69.16 9 ALA C N 1
ATOM 1397 C CA . ALA C 2 5 ? -27.206 23.204 25.131 1.00 68.59 9 ALA C CA 1
ATOM 1398 C C . ALA C 2 5 ? -27.719 22.771 23.754 1.00 68.39 9 ALA C C 1
ATOM 1399 O O . ALA C 2 5 ? -28.066 23.619 22.920 1.00 68.37 9 ALA C O 1
ATOM 1401 N N . SER C 2 6 ? -27.757 21.458 23.516 1.00 67.36 10 SER C N 1
ATOM 1402 C CA . SER C 2 6 ? -28.349 20.912 22.295 1.00 65.77 10 SER C CA 1
ATOM 1403 C C . SER C 2 6 ? -29.053 19.607 22.588 1.00 64.41 10 SER C C 1
ATOM 1404 O O . SER C 2 6 ? -28.727 18.931 23.562 1.00 64.54 10 SER C O 1
ATOM 1407 N N . VAL C 2 7 ? -30.004 19.241 21.733 1.00 62.72 11 VAL C N 1
ATOM 1408 C CA . VAL C 2 7 ? -30.676 17.952 21.839 1.00 60.77 11 VAL C CA 1
ATOM 1409 C C . VAL C 2 7 ? -29.895 16.858 21.126 1.00 59.95 11 VAL C C 1
ATOM 1410 O O . VAL C 2 7 ? -29.392 17.063 20.031 1.00 59.53 11 VAL C O 1
ATOM 1414 N N . VAL C 2 8 ? -29.779 15.706 21.778 1.00 59.03 12 VAL C N 1
ATOM 1415 C CA . VAL C 2 8 ? -29.078 14.545 21.233 1.00 58.06 12 VAL C CA 1
ATOM 1416 C C . VAL C 2 8 ? -29.998 13.321 21.238 1.00 57.61 12 VAL C C 1
ATOM 1417 O O . VAL C 2 8 ? -30.418 12.851 22.298 1.00 57.97 12 VAL C O 1
ATOM 1421 N N . SER C 2 9 ? -30.301 12.826 20.038 1.00 56.95 13 SER C N 1
ATOM 1422 C CA . SER C 2 9 ? -31.254 11.751 19.810 1.00 55.91 13 SER C CA 1
ATOM 1423 C C . SER C 2 9 ? -30.500 10.539 19.335 1.00 55.28 13 SER C C 1
ATOM 1424 O O . SER C 2 9 ? -29.779 10.635 18.359 1.00 55.53 13 SER C O 1
ATOM 1427 N N . LYS C 2 10 ? -30.650 9.396 20.002 1.00 54.63 14 LYS C N 1
ATOM 1428 C CA . LYS C 2 10 ? -29.941 8.198 19.548 1.00 54.31 14 LYS C CA 1
ATOM 1429 C C . LYS C 2 10 ? -30.825 6.968 19.276 1.00 54.23 14 LYS C C 1
ATOM 1430 O O . LYS C 2 10 ? -31.895 6.799 19.882 1.00 53.82 14 LYS C O 1
ATOM 1436 N N . LEU C 2 11 ? -30.355 6.153 18.322 1.00 53.76 15 LEU C N 1
ATOM 1437 C CA . LEU C 2 11 ? -30.874 4.830 18.011 1.00 52.99 15 LEU C CA 1
ATOM 1438 C C . LEU C 2 11 ? -29.672 3.939 17.730 1.00 52.36 15 LEU C C 1
ATOM 1439 O O . LEU C 2 11 ? -28.645 4.413 17.270 1.00 52.43 15 LEU C O 1
ATOM 1444 N N . PHE C 2 12 ? -29.785 2.651 18.031 1.00 51.46 16 PHE C N 1
ATOM 1445 C CA . PHE C 2 12 ? -28.667 1.730 17.854 1.00 50.50 16 PHE C CA 1
ATOM 1446 C C . PHE C 2 12 ? -29.173 0.490 17.147 1.00 51.20 16 PHE C C 1
ATOM 1447 O O . PHE C 2 12 ? -30.355 0.155 17.248 1.00 50.64 16 PHE C O 1
ATOM 1455 N N . PHE C 2 13 ? -28.277 -0.210 16.458 1.00 51.81 17 PHE C N 1
ATOM 1456 C CA . PHE C 2 13 ? -28.683 -1.422 15.793 1.00 52.68 17 PHE C CA 1
ATOM 1457 C C . PHE C 2 13 ? -27.565 -2.400 15.791 1.00 53.21 17 PHE C C 1
ATOM 1458 O O . PHE C 2 13 ? -26.632 -2.240 15.031 1.00 53.77 17 PHE C O 1
ATOM 1466 N N . SER C 2 14 ? -27.673 -3.435 16.604 1.00 54.04 18 SER C N 1
ATOM 1467 C CA . SER C 2 14 ? -26.622 -4.434 16.682 1.00 55.02 18 SER C CA 1
ATOM 1468 C C . SER C 2 14 ? -27.177 -5.738 16.151 1.00 56.04 18 SER C C 1
ATOM 1469 O O . SER C 2 14 ? -28.356 -6.029 16.362 1.00 55.84 18 SER C O 1
ATOM 1472 N N . TRP C 2 15 ? -26.328 -6.521 15.481 1.00 57.41 19 TRP C N 1
ATOM 1473 C CA . TRP C 2 15 ? -26.750 -7.725 14.771 1.00 58.99 19 TRP C CA 1
ATOM 1474 C C . TRP C 2 15 ? -25.586 -8.674 14.762 1.00 60.74 19 TRP C C 1
ATOM 1475 O O . TRP C 2 15 ? -24.552 -8.356 15.296 1.00 60.53 19 TRP C O 1
ATOM 1486 N N . THR C 2 16 ? -25.744 -9.810 14.090 1.00 64.03 20 THR C N 1
ATOM 1487 C CA . THR C 2 16 ? -24.962 -11.006 14.362 1.00 67.08 20 THR C CA 1
ATOM 1488 C C . THR C 2 16 ? -24.448 -11.696 13.105 1.00 69.54 20 THR C C 1
ATOM 1489 O O . THR C 2 16 ? -24.924 -11.416 12.002 1.00 70.31 20 THR C O 1
ATOM 1493 N N . ALA C 2 17 ? -23.514 -12.631 13.292 1.00 72.51 21 ALA C N 1
ATOM 1494 C CA . ALA C 2 17 ? -22.787 -13.296 12.191 1.00 74.99 21 ALA C CA 1
ATOM 1495 C C . ALA C 2 17 ? -23.634 -14.032 11.133 1.00 76.76 21 ALA C C 1
ATOM 1496 O O . ALA C 2 17 ? -24.071 -13.396 10.183 1.00 77.00 21 ALA C O 1
ATOM 1498 N N . PRO C 2 18 ? -23.918 -15.350 11.310 1.00 78.63 22 PRO C N 1
ATOM 1499 C CA . PRO C 2 18 ? -24.017 -16.220 10.084 1.00 79.40 22 PRO C CA 1
ATOM 1500 C C . PRO C 2 18 ? -25.248 -15.964 9.232 1.00 79.68 22 PRO C C 1
ATOM 1501 O O . PRO C 2 18 ? -25.399 -14.867 8.697 1.00 80.16 22 PRO C O 1
#

InterPro domains:
  IPR001298 Filamin/ABP280 repeat [SM00557] (280-377)
  IPR001298 Filamin/ABP280 repeat [SM00557] (380-477)
  IPR001298 Filamin/ABP280 repeat [SM00557] (479-573)
  IPR001298 Filamin/ABP280 repeat [SM00557] (575-666)
  IPR001298 Filamin/ABP280 repeat [SM00557] (671-766)
  IPR001298 Filamin/ABP280 repeat [SM00557] (768-869)
  IPR001298 Filamin/ABP280 repeat [SM00557] (871-968)
  IPR001298 Filamin/ABP280 repeat [SM00557] (970-1064)
  IPR001298 Filamin/ABP280 repeat [SM00557] (1066-1157)
  IPR001298 Filamin/ABP280 repeat [SM00557] (1159-1252)
  IPR001298 Filamin/ABP280 repeat [SM00557] (1254-1352)
  IPR001298 Filamin/ABP280 repeat [SM00557] (1354-1445)
  IPR001298 Filamin/ABP280 repeat [SM00557] (1447-1542)
  IPR001298 Filamin/ABP280 repeat [SM00557] (1544-1639)
  IPR001298 Filamin/ABP280 repeat [SM00557] (1641-1743)
  IPR001298 Filamin/ABP280 repeat [SM00557] (1758-1863)
  IPR001298 Filamin/ABP280 repeat [SM00557] (1864-1955)
  IPR001298 Filamin/ABP280 repeat [SM00557] (1956-2042)
  IPR001298 Filamin/ABP280 repeat [SM00557] (2046-2137)
  IPR001298 Filamin/ABP280 repeat [SM00557] (2150-2233)

B-factor: mean 69.19, std 11.33, range [37.96, 104.74]

Organism: Homo sapiens (NCBI:txid9606)

GO terms:
  GO:0005515 protein binding (F, IPI)
  GO:0016479 negative regulation of transcription by RNA polymerase I (P, IDA)
  GO:0005730 nucleolus (C, IMP)
  GO:0043066 negative regulation of apoptotic process (P, IMP)
  GO:1900026 positive regulation of substrate adhesion-dependent cell spreading (P, IMP)
  GO:2001046 positive regulation of integrin-mediated signaling pathway (P, IMP)
  GO:0090042 tubulin deacetylation (P, IMP)
  GO:0031523 Myb complex (C, IDA)
  GO:0090307 mitotic spindle assembly (P, IDA)
  GO:0005911 cell-cell junction (C, IDA)
  GO:0044319 wound healing, spreading of cells (P, IDA)
  GO:0030334 regulation of cell migration (P, IDA)
  GO:0060271 cilium assembly (P, IMP)
  GO:0051020 GTPase binding (F, IPI)
  GO:0001664 G protein-coupled receptor binding (F, IPI)
  GO:0019900 kinase binding (F, IPI)
  GO:0005737 cytoplasm (C, IDA)
  GO:0005576 extracellular region (C, TAS)
  GO:0005829 cytosol (C, TAS)
  GO:0051015 actin filament binding (F, IDA)

CATH classification: 2.60.40.10

Sequence (205 aa):
GGAHKVRAGGPGLERAEAGVPAEFSIWTREAGAGGLAIAVEGPSKAEISFEDRKDGSCGVAYVVQEPGDYEVSVKFNEEHIPDSPFVVPVASPGGAHKVRAGGPGLERAEAGVPAEFSIWTREAGAGGLAIAVEGPSKAEISFEDRKDGSCGVAYVVQEPGDYEVSVKFNEEHIPDSPFVVPVASPSPLEKASVVSKLFFSWTAP

Foldseek 3Di:
DQQQQKDKDDQLLEEAAAPDKGKIWMDCVRRPDWDKDKDKADDFDKDKDWDQDPVRTIMMIIHHHDFDWMWIFITTNPHGYPPPTGIYGYYYD/DFQQQKDKDFQLQAEEEAPDKGKIKIARPVGDDDDKDKDKDDDFDKAKDWDDDPPSMIMIIIHTHDFDWMWMAMADPNHGYPCPTRTYGYDYDD/DDDDDDDDDDDDDDDDDD